Protein AF-A0A1Y1V7I9-F1 (afdb_monomer)

Radius of gyration: 18.06 Å; Cα contacts (8 Å, |Δi|>4): 243; chains: 1; bounding box: 43×42×54 Å

Sequence (242 aa):
MKFLYFGLLFLAAKNVFAQDDLSSVMNGLSGYSEECTKELEGYEGCLDLENLSIVENLDKPESIKKFCSEFESDKCSKYVKDITKTDSVCLKKDNENFMDMMAGLINYSLKVTYLAYCAKGSDGKLCPYSQYITDNIKTIDSNKSDTTEMTEEEKKILNETCKNTKCIENLESINNIVKALNEMSNANDNVNTSIDTNKFNLYSDFKCENVNSSDNSSSATTLLKFTFSCVALMIASAFMLL

Organism: NCBI:txid1754191

Secondary structure (DSSP, 8-state):
-THHHHHHHHHHHHHHHTT--HHHHHHT-TTS-HHHHHHHHTTTTTS-HHHHHHHTTTTSHHHHHHHHHHHTSGGGHHHHHHTT----SSS-TT---HHHHHHHHHHHHHHHHHHHHT-B-TTSSBPHHHHHHHHHTTTS-GGGGG--SPPHHHHHHHHHHHTSHHHHHHHHHHHHHHHHHHHHHHH-TT------GGGTGGGTT--GGGTT-TT-HHHHHHHHHHHHHHHHHHHHHHTT--

Solvent-accessible surface area (backbone atoms only — not comparable to full-atom values): 13542 Å² total; per-residue (Å²): 123,74,70,64,58,54,57,55,53,56,57,51,52,53,72,70,57,78,79,66,53,71,69,53,59,56,69,56,47,82,60,50,50,75,64,27,48,56,56,48,62,64,29,48,67,52,71,40,66,73,55,58,58,36,61,78,41,55,70,34,55,69,33,44,53,51,49,39,54,57,50,69,32,81,59,9,47,60,42,61,73,48,44,66,60,74,77,48,79,23,50,46,80,84,55,84,45,64,50,20,39,51,52,28,52,53,52,52,48,49,30,42,47,42,44,48,58,51,30,45,25,87,85,73,42,66,18,47,53,12,46,50,48,47,76,35,43,78,71,64,48,85,82,62,67,82,61,58,66,54,51,73,65,58,42,49,33,49,56,55,21,55,73,32,70,47,30,38,51,38,54,50,29,41,31,49,41,42,50,49,54,47,58,40,60,73,62,41,88,82,57,89,67,85,70,66,54,76,65,46,64,39,41,77,71,67,48,71,85,42,66,83,43,91,88,45,36,55,36,60,43,35,48,65,56,38,60,57,49,50,54,53,45,51,56,57,49,61,60,72,80,106

Foldseek 3Di:
DVVVVVVVLVVVVCVVPVDDAVVRVVVVVPQDDPQLNVVVVLQVLLPGVVLVVLLVVLLALVSLVVNLVSCVDPSNPSVVVCLLPQDHPLPDLPPPRPVSNLSLLLSLLSSLLCLQQNFAFPVRHDQLRNVVCSVCSNVLDLVVVPDLADDPVLLVSLLSLLVGPSSVSSLVSSLSNLVSVLVSVVSCPPPPPPPVNVLSVLSNDDDSVCSPPPPRSRNSVSSSSVNVVSSVVSVVSVSVVD

Structure (mmCIF, N/CA/C/O backbone):
data_AF-A0A1Y1V7I9-F1
#
_entry.id   AF-A0A1Y1V7I9-F1
#
loop_
_atom_site.group_PDB
_atom_site.id
_atom_site.type_symbol
_atom_site.label_atom_id
_atom_site.label_alt_id
_atom_site.label_comp_id
_atom_site.label_asym_id
_atom_site.label_entity_id
_atom_site.label_seq_id
_atom_site.pdbx_PDB_ins_code
_atom_site.Cartn_x
_atom_site.Cartn_y
_atom_site.Cartn_z
_atom_site.occupancy
_atom_site.B_iso_or_equiv
_atom_site.auth_seq_id
_atom_site.auth_comp_id
_atom_site.auth_asym_id
_atom_site.auth_atom_id
_atom_site.pdbx_PDB_model_num
ATOM 1 N N . MET A 1 1 ? 10.594 28.042 5.957 1.00 29.30 1 MET A N 1
ATOM 2 C CA . MET A 1 1 ? 11.150 28.562 4.682 1.00 29.30 1 MET A CA 1
ATOM 3 C C . MET A 1 1 ? 11.506 27.492 3.642 1.00 29.30 1 MET A C 1
ATOM 5 O O . MET A 1 1 ? 11.551 27.847 2.477 1.00 29.30 1 MET A O 1
ATOM 9 N N . LYS A 1 2 ? 11.693 26.204 3.988 1.00 25.69 2 LYS A N 1
ATOM 10 C CA . LYS A 1 2 ? 11.990 25.144 2.996 1.00 25.69 2 LYS A CA 1
ATOM 11 C C . LYS A 1 2 ? 10.790 24.705 2.128 1.00 25.69 2 LYS A C 1
ATOM 13 O O . LYS A 1 2 ? 10.996 24.291 1.000 1.00 25.69 2 LYS A O 1
ATOM 18 N N . PHE A 1 3 ? 9.550 24.891 2.589 1.00 26.08 3 PHE A N 1
ATOM 19 C CA . PHE A 1 3 ? 8.335 24.517 1.839 1.00 26.08 3 PHE A CA 1
ATOM 20 C C . PHE A 1 3 ? 7.997 25.423 0.635 1.00 26.08 3 PHE A C 1
ATOM 22 O O . PHE A 1 3 ? 7.276 24.999 -0.259 1.00 26.08 3 PHE A O 1
ATOM 29 N N . LEU A 1 4 ? 8.544 26.645 0.565 1.00 24.05 4 LEU A N 1
ATOM 30 C CA . LEU A 1 4 ? 8.296 27.573 -0.554 1.00 24.05 4 LEU A CA 1
ATOM 31 C C . LEU A 1 4 ? 9.103 27.232 -1.817 1.00 24.05 4 LEU A C 1
ATOM 33 O O . LEU A 1 4 ? 8.682 27.577 -2.915 1.00 24.05 4 LEU A O 1
ATOM 37 N N . TYR A 1 5 ? 10.231 26.529 -1.672 1.00 27.81 5 TYR A N 1
ATOM 38 C CA . TYR A 1 5 ? 11.056 26.096 -2.805 1.00 27.81 5 TYR A CA 1
ATOM 39 C C . TYR A 1 5 ? 10.456 24.885 -3.525 1.00 27.81 5 TYR A C 1
ATOM 41 O O . TYR A 1 5 ? 10.479 24.825 -4.751 1.00 27.81 5 TYR A O 1
ATOM 49 N N . PHE A 1 6 ? 9.840 23.972 -2.768 1.00 29.59 6 PHE A N 1
ATOM 50 C CA . PHE A 1 6 ? 9.115 22.841 -3.338 1.00 29.59 6 PHE A CA 1
ATOM 51 C C . PHE A 1 6 ? 7.940 23.329 -4.195 1.00 29.59 6 PHE A C 1
ATOM 53 O O . PHE A 1 6 ? 7.827 22.914 -5.342 1.00 29.59 6 PHE A O 1
ATOM 60 N N . GLY A 1 7 ? 7.144 24.297 -3.712 1.00 29.66 7 GLY A N 1
ATOM 61 C CA . GLY A 1 7 ? 5.998 24.877 -4.440 1.00 29.66 7 GLY A CA 1
ATOM 62 C C . GLY A 1 7 ? 6.306 25.463 -5.830 1.00 29.66 7 GLY A C 1
ATOM 63 O O . GLY A 1 7 ? 5.450 25.429 -6.710 1.00 29.66 7 GLY A O 1
ATOM 64 N N . LEU A 1 8 ? 7.521 25.978 -6.049 1.00 28.55 8 LEU A N 1
ATOM 65 C CA . LEU A 1 8 ? 7.959 26.522 -7.344 1.00 28.55 8 LEU A CA 1
ATOM 66 C C . LEU A 1 8 ? 8.418 25.430 -8.323 1.00 28.55 8 LEU A C 1
ATOM 68 O O . LEU A 1 8 ? 8.178 25.558 -9.521 1.00 28.55 8 LEU A O 1
ATOM 72 N N . LEU A 1 9 ? 8.993 24.335 -7.817 1.00 30.67 9 LEU A N 1
ATOM 73 C CA . LEU A 1 9 ? 9.285 23.127 -8.601 1.00 30.67 9 LEU A CA 1
ATOM 74 C C . LEU A 1 9 ? 7.990 22.410 -9.032 1.00 30.67 9 LEU A C 1
ATOM 76 O O . LEU A 1 9 ? 7.867 22.024 -10.193 1.00 30.67 9 LEU A O 1
ATOM 80 N N . PHE A 1 10 ? 6.977 22.366 -8.155 1.00 37.94 10 PHE A N 1
ATOM 81 C CA . PHE A 1 10 ? 5.621 21.876 -8.465 1.00 37.94 10 PHE A CA 1
ATOM 82 C C . PHE A 1 10 ? 4.957 22.626 -9.640 1.00 37.94 10 PHE A C 1
ATOM 84 O O . PHE A 1 10 ? 4.256 22.020 -10.451 1.00 37.94 10 PHE A O 1
ATOM 91 N N . LEU A 1 11 ? 5.165 23.945 -9.751 1.00 34.34 11 LEU A N 1
ATOM 92 C CA . LEU A 1 11 ? 4.616 24.769 -10.839 1.00 34.34 11 LEU A CA 1
ATOM 93 C C . LEU A 1 11 ? 5.393 24.623 -12.156 1.00 34.34 11 LEU A C 1
ATOM 95 O O . LEU A 1 11 ? 4.817 24.824 -13.224 1.00 34.34 11 LEU A O 1
ATOM 99 N N . ALA A 1 12 ? 6.677 24.263 -12.098 1.00 32.44 12 ALA A N 1
ATOM 100 C CA . ALA A 1 12 ? 7.489 24.018 -13.286 1.00 32.44 12 ALA A CA 1
ATOM 101 C C . ALA A 1 12 ? 7.175 22.649 -13.915 1.00 32.44 12 ALA A C 1
ATOM 103 O O . ALA A 1 12 ? 6.924 22.591 -15.116 1.00 32.44 12 ALA A O 1
ATOM 104 N N . ALA A 1 13 ? 7.069 21.581 -13.114 1.00 38.41 13 ALA A N 1
ATOM 105 C CA . ALA A 1 13 ? 6.734 20.239 -13.605 1.00 38.41 13 ALA A CA 1
ATOM 106 C C . ALA A 1 13 ? 5.315 20.170 -14.203 1.00 38.41 13 ALA A C 1
ATOM 108 O O . ALA A 1 13 ? 5.123 19.635 -15.293 1.00 38.41 13 ALA A O 1
ATOM 109 N N . LYS A 1 14 ? 4.319 20.815 -13.576 1.00 38.94 14 LYS A N 1
ATOM 110 C CA . LYS A 1 14 ? 2.958 20.890 -14.145 1.00 38.94 14 LYS A CA 1
ATOM 111 C C . LYS A 1 14 ? 2.896 21.552 -15.524 1.00 38.94 14 LYS A C 1
ATOM 113 O O . LYS A 1 14 ? 2.056 21.166 -16.325 1.00 38.94 14 LYS A O 1
ATOM 118 N N . ASN A 1 15 ? 3.765 22.523 -15.812 1.00 39.91 15 ASN A N 1
ATOM 119 C CA . ASN A 1 15 ? 3.798 23.186 -17.120 1.00 39.91 15 ASN A CA 1
ATOM 120 C C . ASN A 1 15 ? 4.572 22.393 -18.186 1.00 39.91 15 ASN A C 1
ATOM 122 O O . ASN A 1 15 ? 4.380 22.655 -19.369 1.00 39.91 15 ASN A O 1
ATOM 126 N N . VAL A 1 16 ? 5.420 21.438 -17.787 1.00 41.09 16 VAL A N 1
ATOM 127 C CA . VAL A 1 16 ? 6.161 20.558 -18.708 1.00 41.09 16 VAL A CA 1
ATOM 128 C C . VAL A 1 16 ? 5.338 19.321 -19.090 1.00 41.09 16 VAL A C 1
ATOM 130 O O . VAL A 1 16 ? 5.425 18.881 -20.228 1.00 41.09 16 VAL A O 1
ATOM 133 N N . PHE A 1 17 ? 4.485 18.806 -18.194 1.00 44.38 17 PHE A N 1
ATOM 134 C CA . PHE A 1 17 ? 3.770 17.531 -18.393 1.00 44.38 17 PHE A CA 1
ATOM 135 C C . PHE A 1 17 ? 2.260 17.644 -18.660 1.00 44.38 17 PHE A C 1
ATOM 137 O O . PHE A 1 17 ? 1.592 16.630 -18.825 1.00 44.38 17 PHE A O 1
ATOM 144 N N . ALA A 1 18 ? 1.687 18.848 -18.754 1.00 46.91 18 ALA A N 1
ATOM 145 C CA . ALA A 1 18 ? 0.257 19.022 -19.050 1.00 46.91 18 ALA A CA 1
ATOM 146 C C . ALA A 1 18 ? -0.146 18.709 -20.511 1.00 46.91 18 ALA A C 1
ATOM 148 O O . ALA A 1 18 ? -1.272 19.022 -20.901 1.00 46.91 18 ALA A O 1
ATOM 149 N N . GLN A 1 19 ? 0.740 18.133 -21.334 1.00 43.84 19 GLN A N 1
ATOM 150 C CA . GLN A 1 19 ? 0.484 17.956 -22.767 1.00 43.84 19 GLN A CA 1
ATOM 151 C C . GLN A 1 19 ? 0.870 16.604 -23.378 1.00 43.84 19 GLN A C 1
ATOM 153 O O . GLN A 1 19 ? 0.518 16.388 -24.536 1.00 43.84 19 GLN A O 1
ATOM 158 N N . ASP A 1 20 ? 1.502 15.691 -22.635 1.00 44.25 20 ASP A N 1
ATOM 159 C CA . ASP A 1 20 ? 1.938 14.404 -23.184 1.00 44.25 20 ASP A CA 1
ATOM 160 C C . ASP A 1 20 ? 1.145 13.227 -22.596 1.00 44.25 20 ASP A C 1
ATOM 162 O O . ASP A 1 20 ? 1.030 13.054 -21.385 1.00 44.25 20 ASP A O 1
ATOM 166 N N . ASP A 1 21 ? 0.577 12.437 -23.504 1.00 49.84 21 ASP A N 1
ATOM 167 C CA . ASP A 1 21 ? -0.200 11.218 -23.269 1.00 49.84 21 ASP A CA 1
ATOM 168 C C . ASP A 1 21 ? 0.653 10.161 -22.526 1.00 49.84 21 ASP A C 1
ATOM 170 O O . ASP A 1 21 ? 1.866 10.098 -22.742 1.00 49.84 21 ASP A O 1
ATOM 174 N N . LEU A 1 22 ? 0.075 9.288 -21.684 1.00 45.66 22 LEU A N 1
ATOM 175 C CA . LEU A 1 22 ? 0.838 8.214 -21.004 1.00 45.66 22 LEU A CA 1
ATOM 176 C C . LEU A 1 22 ? 1.566 7.326 -22.028 1.00 45.66 22 LEU A C 1
ATOM 178 O O . LEU A 1 22 ? 2.656 6.835 -21.759 1.00 45.66 22 LEU A O 1
ATOM 182 N N . SER A 1 23 ? 1.015 7.199 -23.238 1.00 44.97 23 SER A N 1
ATOM 183 C CA . SER A 1 23 ? 1.660 6.551 -24.383 1.00 44.97 23 SER A CA 1
ATOM 184 C C . SER A 1 23 ? 2.973 7.230 -24.809 1.00 44.97 23 SER A C 1
ATOM 186 O O . SER A 1 23 ? 3.888 6.553 -25.258 1.00 44.97 23 SER A O 1
ATOM 188 N N . SER A 1 24 ? 3.121 8.546 -24.631 1.00 46.75 24 SER A N 1
ATOM 189 C CA . SER A 1 24 ? 4.353 9.318 -24.865 1.00 46.75 24 SER A CA 1
ATOM 190 C C . SER A 1 24 ? 5.386 9.090 -23.754 1.00 46.75 24 SER A C 1
ATOM 192 O O . SER A 1 24 ? 6.560 8.866 -24.042 1.00 46.75 24 SER A O 1
ATOM 194 N N . VAL A 1 25 ? 4.943 9.021 -22.492 1.00 47.00 25 VAL A N 1
ATOM 195 C CA . VAL A 1 25 ? 5.793 8.635 -21.345 1.00 47.00 25 VAL A CA 1
ATOM 196 C C . VAL A 1 25 ? 6.243 7.174 -21.465 1.00 47.00 25 VAL A C 1
ATOM 198 O O . VAL A 1 25 ? 7.407 6.861 -21.220 1.00 47.00 25 VAL A O 1
ATOM 201 N N . MET A 1 26 ? 5.353 6.296 -21.934 1.00 47.81 26 MET A N 1
ATOM 202 C CA . MET A 1 26 ? 5.647 4.902 -22.264 1.00 47.81 26 MET A CA 1
ATOM 203 C C . MET A 1 26 ? 6.557 4.799 -23.513 1.00 47.81 26 MET A C 1
ATOM 205 O O . MET A 1 26 ? 7.464 3.984 -23.585 1.00 47.81 26 MET A O 1
ATOM 209 N N . ASN A 1 27 ? 6.437 5.680 -24.504 1.00 45.31 27 ASN A N 1
ATOM 210 C CA . ASN A 1 27 ? 7.410 5.744 -25.606 1.00 45.31 27 ASN A CA 1
ATOM 211 C C . ASN A 1 27 ? 8.764 6.343 -25.164 1.00 45.31 27 ASN A C 1
ATOM 213 O O . ASN A 1 27 ? 9.784 6.115 -25.814 1.00 45.31 27 ASN A O 1
ATOM 217 N N . GLY A 1 28 ? 8.787 7.037 -24.021 1.00 47.41 28 GLY A N 1
ATOM 218 C CA . GLY A 1 28 ? 9.973 7.406 -23.249 1.00 47.41 28 GLY A CA 1
ATOM 219 C C . GLY A 1 28 ? 10.546 6.278 -22.377 1.00 47.41 28 GLY A C 1
ATOM 220 O O . GLY A 1 28 ? 11.542 6.517 -21.696 1.00 47.41 28 GLY A O 1
ATOM 221 N N . LEU A 1 29 ? 10.007 5.042 -22.428 1.00 50.62 29 LEU A N 1
ATOM 222 C CA . LEU A 1 29 ? 10.554 3.835 -21.765 1.00 50.62 29 LEU A CA 1
ATOM 223 C C . LEU A 1 29 ? 11.947 3.427 -22.296 1.00 50.62 29 LEU A C 1
ATOM 225 O O . LEU A 1 29 ? 12.387 2.304 -22.044 1.00 50.62 29 LEU A O 1
ATOM 229 N N . SER A 1 30 ? 12.668 4.293 -23.018 1.00 59.53 30 SER A N 1
ATOM 230 C CA . SER A 1 30 ? 14.085 4.103 -23.329 1.00 59.53 30 SER A CA 1
ATOM 231 C C . SER A 1 30 ? 14.885 4.139 -22.027 1.00 59.53 30 SER A C 1
ATOM 233 O O . SER A 1 30 ? 15.432 5.165 -21.632 1.00 59.53 30 SER A O 1
ATOM 235 N N . GLY A 1 31 ? 14.876 3.031 -21.301 1.00 77.38 31 GLY A N 1
ATOM 236 C CA . GLY A 1 31 ? 15.399 2.986 -19.953 1.00 77.38 31 GLY A CA 1
ATOM 237 C C . GLY A 1 31 ? 14.965 1.761 -19.176 1.00 77.38 31 GLY A C 1
ATOM 238 O O . GLY A 1 31 ? 15.765 1.314 -18.378 1.00 77.38 31 GLY A O 1
ATOM 239 N N . TYR A 1 32 ? 13.785 1.181 -19.413 1.00 87.38 32 TYR A N 1
ATOM 240 C CA . TYR A 1 32 ? 13.356 -0.020 -18.681 1.00 87.38 32 TYR A CA 1
ATOM 241 C C . TYR A 1 32 ? 13.842 -1.308 -19.353 1.00 87.38 32 TYR A C 1
ATOM 243 O O . TYR A 1 32 ? 14.022 -1.355 -20.572 1.00 87.38 32 TYR A O 1
ATOM 251 N N . SER A 1 33 ? 14.057 -2.362 -18.566 1.00 91.69 33 SER A N 1
ATOM 252 C CA . SER A 1 33 ? 14.236 -3.711 -19.108 1.00 91.69 33 SER A CA 1
ATOM 253 C C . SER A 1 33 ? 12.936 -4.223 -19.726 1.00 91.69 33 SER A C 1
ATOM 255 O O . SER A 1 33 ? 11.836 -3.870 -19.295 1.00 91.69 33 SER A O 1
ATOM 257 N N . GLU A 1 34 ? 13.058 -5.109 -20.716 1.00 92.12 34 GLU A N 1
ATOM 258 C CA . GLU A 1 34 ? 11.907 -5.739 -21.371 1.00 92.12 34 GLU A CA 1
ATOM 259 C C . GLU A 1 34 ? 11.026 -6.485 -20.355 1.00 92.12 34 GLU A C 1
ATOM 261 O O . GLU A 1 34 ? 9.798 -6.487 -20.455 1.00 92.12 34 GLU A O 1
ATOM 266 N N . GLU A 1 35 ? 11.638 -7.105 -19.347 1.00 93.44 35 GLU A N 1
ATOM 267 C CA . GLU A 1 35 ? 10.930 -7.778 -18.268 1.00 93.44 35 GLU A CA 1
ATOM 268 C C . GLU A 1 35 ? 10.136 -6.794 -17.407 1.00 93.44 35 GLU A C 1
ATOM 270 O O . GLU A 1 35 ? 8.967 -7.063 -17.119 1.00 93.44 35 GLU A O 1
ATOM 275 N N . CYS A 1 36 ? 10.736 -5.664 -17.013 1.00 91.81 36 CYS A N 1
ATOM 276 C CA . CYS A 1 36 ? 10.036 -4.657 -16.219 1.00 91.81 36 CYS A CA 1
ATOM 277 C C . CYS A 1 36 ? 8.876 -4.038 -17.004 1.00 91.81 36 CYS A C 1
ATOM 279 O O . CYS A 1 36 ? 7.762 -3.962 -16.484 1.00 91.81 36 CYS A O 1
ATOM 281 N N . THR A 1 37 ? 9.084 -3.708 -18.282 1.00 91.12 37 THR A N 1
ATOM 282 C CA . THR A 1 37 ? 8.012 -3.235 -19.168 1.00 91.12 37 THR A CA 1
ATOM 283 C C . THR A 1 37 ? 6.850 -4.227 -19.221 1.00 91.12 37 THR A C 1
ATOM 285 O O . THR A 1 37 ? 5.713 -3.829 -18.987 1.00 91.12 37 THR A O 1
ATOM 288 N N . LYS A 1 38 ? 7.113 -5.528 -19.408 1.00 93.56 38 LYS A N 1
ATOM 289 C CA . LYS A 1 38 ? 6.057 -6.561 -19.425 1.00 93.56 38 LYS A CA 1
ATOM 290 C C . LYS A 1 38 ? 5.284 -6.664 -18.110 1.00 93.56 38 LYS A C 1
ATOM 292 O O . LYS A 1 38 ? 4.085 -6.956 -18.122 1.00 93.56 38 LYS A O 1
ATOM 297 N N . GLU A 1 39 ? 5.951 -6.479 -16.969 1.00 92.81 39 GLU A N 1
ATOM 298 C CA . GLU A 1 39 ? 5.262 -6.425 -15.676 1.00 92.81 39 GLU A CA 1
ATOM 299 C C . GLU A 1 39 ? 4.337 -5.201 -15.603 1.00 92.81 39 GLU A C 1
ATOM 301 O O . GLU A 1 39 ? 3.157 -5.361 -15.280 1.00 92.81 39 GLU A O 1
ATOM 306 N N . LEU A 1 40 ? 4.840 -4.013 -15.956 1.00 90.12 40 LEU A N 1
ATOM 307 C CA . LEU A 1 40 ? 4.099 -2.747 -15.896 1.00 90.12 40 LEU A CA 1
ATOM 308 C C . LEU A 1 40 ? 2.937 -2.677 -16.894 1.00 90.12 40 LEU A C 1
ATOM 310 O O . LEU A 1 40 ? 1.858 -2.223 -16.523 1.00 90.12 40 LEU A O 1
ATOM 314 N N . GLU A 1 41 ? 3.104 -3.184 -18.116 1.00 90.12 41 GLU A N 1
ATOM 315 C CA . GLU A 1 41 ? 2.021 -3.348 -19.102 1.00 90.12 41 GLU A CA 1
ATOM 316 C C . GLU A 1 41 ? 0.892 -4.216 -18.535 1.00 90.12 41 GLU A C 1
ATOM 318 O O . GLU A 1 41 ? -0.296 -3.974 -18.748 1.00 90.12 41 GLU A O 1
ATOM 323 N N . GLY A 1 42 ? 1.249 -5.205 -17.710 1.00 90.50 42 GLY A N 1
ATOM 324 C CA . GLY A 1 42 ? 0.289 -6.004 -16.963 1.00 90.50 42 GLY A CA 1
ATOM 325 C C . GLY A 1 42 ? -0.591 -5.202 -16.000 1.00 90.50 42 GLY A C 1
ATOM 326 O O . GLY A 1 42 ? -1.613 -5.731 -15.556 1.00 90.50 42 GLY A O 1
ATOM 327 N N . TYR A 1 43 ? -0.203 -3.969 -15.687 1.00 91.19 43 TYR A N 1
ATOM 328 C CA . TYR A 1 43 ? -0.841 -3.055 -14.749 1.00 91.19 43 TYR A CA 1
ATOM 329 C C . TYR A 1 43 ? -1.247 -1.720 -15.392 1.00 91.19 43 TYR A C 1
ATOM 331 O O . TYR A 1 43 ? -1.707 -0.833 -14.675 1.00 91.19 43 TYR A O 1
ATOM 339 N N . GLU A 1 44 ? -1.115 -1.568 -16.714 1.00 84.50 44 GLU A N 1
ATOM 340 C CA . GLU A 1 44 ? -1.317 -0.304 -17.441 1.00 84.50 44 GLU A CA 1
ATOM 341 C C . GLU A 1 44 ? -2.683 0.331 -17.146 1.00 84.50 44 GLU A C 1
ATOM 343 O O . GLU A 1 44 ? -2.779 1.525 -16.886 1.00 84.50 44 GLU A O 1
ATOM 348 N N . GLY A 1 45 ? -3.737 -0.487 -17.054 1.00 81.25 45 GLY A N 1
ATOM 349 C CA . GLY A 1 45 ? -5.083 -0.019 -16.712 1.00 81.25 45 GLY A CA 1
ATOM 350 C C . GLY A 1 45 ? -5.230 0.572 -15.303 1.00 81.25 45 GLY A C 1
ATOM 351 O O . GLY A 1 45 ? -6.272 1.151 -15.007 1.00 81.25 45 GLY A O 1
ATOM 352 N N . CYS A 1 46 ? -4.220 0.413 -14.443 1.00 84.88 46 CYS A N 1
ATOM 353 C CA . CYS A 1 46 ? -4.207 0.892 -13.066 1.00 84.88 46 CYS A CA 1
ATOM 354 C C . CYS A 1 46 ? -3.150 1.965 -12.785 1.00 84.88 46 CYS A C 1
ATOM 356 O O . CYS A 1 46 ? -3.362 2.817 -11.925 1.00 84.88 46 CYS A O 1
ATOM 358 N N . LEU A 1 47 ? -2.030 1.949 -13.509 1.00 81.81 47 LEU A N 1
ATOM 359 C CA . LEU A 1 47 ? -0.895 2.853 -13.295 1.00 81.81 47 LEU A CA 1
ATOM 360 C C . LEU A 1 47 ? -0.959 4.142 -14.134 1.00 81.81 47 LEU A C 1
ATOM 362 O O . LEU A 1 47 ? 0.068 4.779 -14.355 1.00 81.81 47 LEU A O 1
ATOM 366 N N . ASP A 1 48 ? -2.146 4.537 -14.594 1.00 77.62 48 ASP A N 1
ATOM 367 C CA . ASP A 1 48 ? -2.327 5.771 -15.361 1.00 77.62 48 ASP A CA 1
ATOM 368 C C . ASP A 1 48 ? -1.955 7.025 -14.535 1.00 77.62 48 ASP A C 1
ATOM 370 O O . ASP A 1 48 ? -2.148 7.074 -13.314 1.00 77.62 48 ASP A O 1
ATOM 374 N N . LEU A 1 49 ? -1.436 8.062 -15.198 1.00 62.22 49 LEU A N 1
ATOM 375 C CA . LEU A 1 49 ? -1.030 9.339 -14.597 1.00 62.22 49 LEU A CA 1
ATOM 376 C C . LEU A 1 49 ? -2.181 10.007 -13.840 1.00 62.22 49 LEU A C 1
ATOM 378 O O . LEU A 1 49 ? -1.959 10.644 -12.805 1.00 62.22 49 LEU A O 1
ATOM 382 N N . GLU A 1 50 ? -3.418 9.826 -14.309 1.00 69.38 50 GLU A N 1
ATOM 383 C CA . GLU A 1 50 ? -4.595 10.303 -13.585 1.00 69.38 50 GLU A CA 1
ATOM 384 C C . GLU A 1 50 ? -4.688 9.674 -12.189 1.00 69.38 50 GLU A C 1
ATOM 386 O O . GLU A 1 50 ? -4.943 10.394 -11.221 1.00 69.38 50 GLU A O 1
ATOM 391 N N . ASN A 1 51 ? -4.383 8.381 -12.042 1.00 66.50 51 ASN A N 1
ATOM 392 C CA . ASN A 1 51 ? -4.384 7.698 -10.746 1.00 66.50 51 ASN A CA 1
ATOM 393 C C . ASN A 1 51 ? -3.229 8.161 -9.854 1.00 66.50 51 ASN A C 1
ATOM 395 O O . ASN A 1 51 ? -3.417 8.338 -8.648 1.00 66.50 51 ASN A O 1
ATOM 399 N N . LEU A 1 52 ? -2.061 8.436 -10.440 1.00 68.56 52 LEU A N 1
ATOM 400 C CA . LEU A 1 52 ? -0.916 8.993 -9.715 1.00 68.56 52 LEU A CA 1
ATOM 401 C C . LEU A 1 52 ? -1.208 10.402 -9.178 1.00 68.56 52 LEU A C 1
ATOM 403 O O . LEU A 1 52 ? -0.832 10.719 -8.052 1.00 68.56 52 LEU A O 1
ATOM 407 N N . SER A 1 53 ? -1.964 11.222 -9.913 1.00 69.94 53 SER A N 1
ATOM 408 C CA . SER A 1 53 ? -2.369 12.557 -9.442 1.00 69.94 53 SER A CA 1
ATOM 409 C C . SER A 1 53 ? -3.295 12.513 -8.215 1.00 69.94 53 SER A C 1
ATOM 411 O O . SER A 1 53 ? -3.314 13.441 -7.401 1.00 69.94 53 SER A O 1
ATOM 413 N N . ILE A 1 54 ? -4.046 11.417 -8.033 1.00 70.12 54 ILE A N 1
ATOM 414 C CA . ILE A 1 54 ? -4.893 11.216 -6.847 1.00 70.12 54 ILE A CA 1
ATOM 415 C C . ILE A 1 54 ? -4.019 10.999 -5.603 1.00 70.12 54 ILE A C 1
ATOM 417 O O . ILE A 1 54 ? -4.385 11.460 -4.518 1.00 70.12 54 ILE A O 1
ATOM 421 N N . VAL A 1 55 ? -2.840 10.381 -5.767 1.00 69.19 55 VAL A N 1
ATOM 422 C CA . VAL A 1 55 ? -1.876 10.136 -4.680 1.00 69.19 55 VAL A CA 1
ATOM 423 C C . VAL A 1 55 ? -1.424 11.449 -4.026 1.00 69.19 55 VAL A C 1
ATOM 425 O O . VAL A 1 55 ? -1.237 11.499 -2.812 1.00 69.19 55 VAL A O 1
ATOM 428 N N . GLU A 1 56 ? -1.348 12.545 -4.791 1.00 67.19 56 GLU A N 1
ATOM 429 C CA . GLU A 1 56 ? -0.940 13.870 -4.292 1.00 67.19 56 GLU A CA 1
ATOM 430 C C . GLU A 1 56 ? -1.879 14.448 -3.223 1.00 67.19 56 GLU A C 1
ATOM 432 O O . GLU A 1 56 ? -1.482 15.330 -2.465 1.00 67.19 56 GLU A O 1
ATOM 437 N N . ASN A 1 57 ? -3.130 13.984 -3.171 1.00 76.81 57 ASN A N 1
ATOM 438 C CA . ASN A 1 57 ? -4.163 14.531 -2.293 1.00 76.81 57 ASN A CA 1
ATOM 439 C C . ASN A 1 57 ? -4.697 13.498 -1.293 1.00 76.81 57 ASN A C 1
ATOM 441 O O . ASN A 1 57 ? -5.815 13.657 -0.794 1.00 76.81 57 ASN A O 1
ATOM 445 N N . LEU A 1 58 ? -3.934 12.438 -0.997 1.00 78.94 58 LEU A N 1
ATOM 446 C CA . LEU A 1 58 ? -4.325 11.407 -0.022 1.00 78.94 58 LEU A CA 1
ATOM 447 C C . LEU A 1 58 ? -4.407 11.918 1.425 1.00 78.94 58 LEU A C 1
ATOM 449 O O . LEU A 1 58 ? -4.779 11.161 2.311 1.00 78.94 58 LEU A O 1
ATOM 453 N N . ASP A 1 59 ? -4.137 13.200 1.672 1.00 80.56 59 ASP A N 1
ATOM 454 C CA . ASP A 1 59 ? -4.422 13.900 2.929 1.00 80.56 59 ASP A CA 1
ATOM 455 C C . ASP A 1 59 ? -5.924 14.211 3.125 1.00 80.56 59 ASP A C 1
ATOM 457 O O . ASP A 1 59 ? -6.342 14.681 4.188 1.00 80.56 59 ASP A O 1
ATOM 461 N N . LYS A 1 60 ? -6.759 13.947 2.109 1.00 85.00 60 LYS A N 1
ATOM 462 C CA . LYS A 1 60 ? -8.208 14.189 2.129 1.00 85.00 60 LYS A CA 1
ATOM 463 C C . LYS A 1 60 ? -8.992 12.876 2.000 1.00 85.00 60 LYS A C 1
ATOM 465 O O . LYS A 1 60 ? -8.758 12.128 1.047 1.00 85.00 60 LYS A O 1
ATOM 470 N N . PRO A 1 61 ? -9.996 12.626 2.866 1.00 87.44 61 PRO A N 1
ATOM 471 C CA . PRO A 1 61 ? -10.843 11.434 2.780 1.00 87.44 61 PRO A CA 1
ATOM 472 C C . PRO A 1 61 ? -11.513 11.244 1.413 1.00 87.44 61 PRO A C 1
ATOM 474 O O . PRO A 1 61 ? -11.684 10.119 0.952 1.00 87.44 61 PRO A O 1
ATOM 477 N N . GLU A 1 62 ? -11.898 12.333 0.744 1.00 89.94 62 GLU A N 1
ATOM 478 C CA . GLU A 1 62 ? -12.527 12.289 -0.578 1.00 89.94 62 GLU A CA 1
ATOM 479 C C . GLU A 1 62 ? -11.567 11.764 -1.654 1.00 89.94 62 GLU A C 1
ATOM 481 O O . GLU A 1 62 ? -11.974 10.970 -2.503 1.00 89.94 62 GLU A O 1
ATOM 486 N N . SER A 1 63 ? -10.290 12.151 -1.592 1.00 88.19 63 SER A N 1
ATOM 487 C CA . SER A 1 63 ? -9.261 11.658 -2.512 1.00 88.19 63 SER A CA 1
ATOM 488 C C . SER A 1 63 ? -8.956 10.188 -2.269 1.00 88.19 63 SER A C 1
ATOM 490 O O . SER A 1 63 ? -8.818 9.442 -3.229 1.00 88.19 63 SER A O 1
ATOM 492 N N . ILE A 1 64 ? -8.909 9.755 -1.003 1.00 89.19 64 ILE A N 1
ATOM 493 C CA . ILE A 1 64 ? -8.726 8.340 -0.652 1.00 89.19 64 ILE A CA 1
ATOM 494 C C . ILE A 1 64 ? -9.882 7.505 -1.211 1.00 89.19 64 ILE A C 1
ATOM 496 O O . ILE A 1 64 ? -9.656 6.476 -1.840 1.00 89.19 64 ILE A O 1
ATOM 500 N N . LYS A 1 65 ? -11.129 7.967 -1.053 1.00 91.94 65 LYS A N 1
ATOM 501 C CA . LYS A 1 65 ? -12.300 7.286 -1.627 1.00 91.94 65 LYS A CA 1
ATOM 502 C C . LYS A 1 65 ? -12.211 7.187 -3.145 1.00 91.94 65 LYS A C 1
ATOM 504 O O . LYS A 1 65 ? -12.485 6.119 -3.688 1.00 91.94 65 LYS A O 1
ATOM 509 N N . LYS A 1 66 ? -1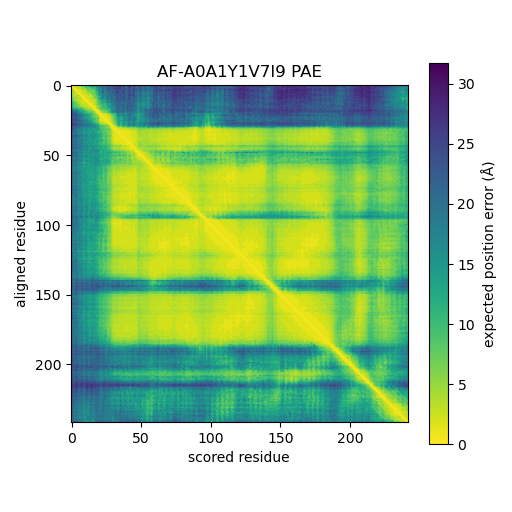1.808 8.273 -3.815 1.00 91.88 66 LYS A N 1
ATOM 510 C CA . LYS A 1 66 ? -11.591 8.271 -5.265 1.00 91.88 66 LYS A CA 1
ATOM 511 C C . LYS A 1 66 ? -10.506 7.260 -5.647 1.00 91.88 66 LYS A C 1
ATOM 513 O O . LYS A 1 66 ? -10.756 6.408 -6.491 1.00 91.88 66 LYS A O 1
ATOM 518 N N . PHE A 1 67 ? -9.360 7.296 -4.968 1.00 91.06 67 PHE A N 1
ATOM 519 C CA . PHE A 1 67 ? -8.257 6.354 -5.158 1.00 91.06 67 PHE A CA 1
ATOM 520 C C . PHE A 1 67 ? -8.737 4.903 -5.038 1.00 91.06 67 PHE A C 1
ATOM 522 O O . PHE A 1 67 ? -8.565 4.123 -5.968 1.00 91.06 67 PHE A O 1
ATOM 529 N N . CYS A 1 68 ? -9.434 4.550 -3.955 1.00 93.88 68 CYS A N 1
ATOM 530 C CA . CYS A 1 68 ? -9.951 3.194 -3.788 1.00 93.88 68 CYS A CA 1
ATOM 531 C C . CYS A 1 68 ? -10.944 2.804 -4.890 1.00 93.88 68 CYS A C 1
ATOM 533 O O . CYS A 1 68 ? -10.879 1.682 -5.386 1.00 93.88 68 CYS A O 1
ATOM 535 N N . SER A 1 69 ? -11.824 3.716 -5.322 1.00 93.50 69 SER A N 1
ATOM 536 C CA . SER A 1 69 ? -12.792 3.420 -6.385 1.00 93.50 69 SER A CA 1
ATOM 537 C C . SER A 1 69 ? -12.146 3.155 -7.749 1.00 93.50 69 SER A C 1
ATOM 539 O O . SER A 1 69 ? -12.616 2.277 -8.468 1.00 93.50 69 SER A O 1
ATOM 541 N N . GLU A 1 70 ? -11.049 3.843 -8.083 1.00 91.88 70 GLU A N 1
ATOM 542 C CA . GLU A 1 70 ? -10.313 3.590 -9.330 1.00 91.88 70 GLU A CA 1
ATOM 543 C C . GLU A 1 70 ? -9.654 2.207 -9.307 1.00 91.88 70 GLU A C 1
ATOM 545 O O . GLU A 1 70 ? -9.757 1.441 -10.268 1.00 91.88 70 GLU A O 1
ATOM 550 N N . PHE A 1 71 ? -9.055 1.831 -8.172 1.00 92.50 71 PHE A N 1
ATOM 551 C CA . PHE A 1 71 ? -8.439 0.513 -8.008 1.00 92.50 71 PHE A CA 1
ATOM 552 C C . PHE A 1 71 ? -9.461 -0.629 -7.970 1.00 92.50 71 PHE A C 1
ATOM 554 O O . PHE A 1 71 ? -9.133 -1.765 -8.300 1.00 92.50 71 PHE A O 1
ATOM 561 N N . GLU A 1 72 ? -10.709 -0.348 -7.607 1.00 93.06 72 GLU A N 1
ATOM 562 C CA . GLU A 1 72 ? -11.807 -1.315 -7.669 1.00 93.06 72 GLU A CA 1
ATOM 563 C C . GLU A 1 72 ? -12.378 -1.510 -9.081 1.00 93.06 72 GLU A C 1
ATOM 565 O O . GLU A 1 72 ? -13.220 -2.388 -9.280 1.00 93.06 72 GLU A O 1
ATOM 570 N N . SER A 1 73 ? -11.928 -0.732 -10.068 1.00 93.62 73 SER A N 1
ATOM 571 C CA . SER A 1 73 ? -12.361 -0.888 -11.454 1.00 93.62 73 SER A CA 1
ATOM 572 C C . SER A 1 73 ? -11.859 -2.196 -12.081 1.00 93.62 73 SER A C 1
ATOM 574 O O . SER A 1 73 ? -10.798 -2.727 -11.736 1.00 93.62 73 SER A O 1
ATOM 576 N N . ASP A 1 74 ? -12.581 -2.691 -13.093 1.00 94.75 74 ASP A N 1
ATOM 577 C CA . ASP A 1 74 ? -12.185 -3.894 -13.841 1.00 94.75 74 ASP A 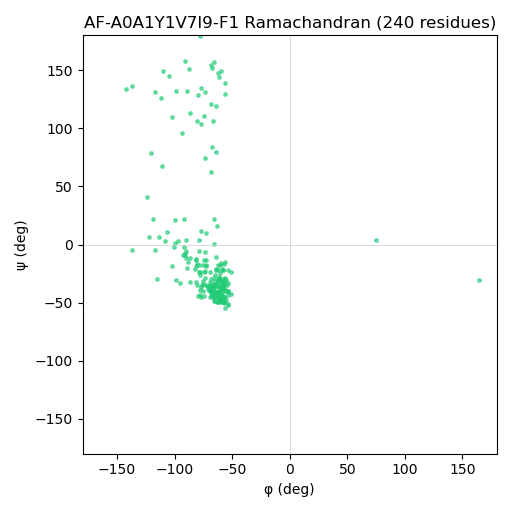CA 1
ATOM 578 C C . ASP A 1 74 ? -10.787 -3.763 -14.471 1.00 94.75 74 ASP A C 1
ATOM 580 O O . ASP A 1 74 ? -10.051 -4.753 -14.568 1.00 94.75 74 ASP A O 1
ATOM 584 N N . LYS A 1 75 ? -10.390 -2.533 -14.831 1.00 92.19 75 LYS A N 1
ATOM 585 C CA . LYS A 1 75 ? -9.068 -2.204 -15.386 1.00 92.19 75 LYS A CA 1
ATOM 586 C C . LYS A 1 75 ? -7.931 -2.495 -14.399 1.00 92.19 75 LYS A C 1
ATOM 588 O O . LYS A 1 75 ? -6.859 -2.926 -14.813 1.00 92.19 75 LYS A O 1
ATOM 593 N N . CYS A 1 76 ? -8.184 -2.332 -13.102 1.00 93.81 76 CYS A N 1
ATOM 594 C CA . CYS A 1 76 ? -7.231 -2.592 -12.023 1.00 93.81 76 CYS A CA 1
ATOM 595 C C . CYS A 1 76 ? -7.308 -4.020 -11.462 1.00 93.81 76 CYS A C 1
ATOM 597 O O . CYS A 1 76 ? -6.515 -4.383 -10.593 1.00 93.81 76 CYS A O 1
ATOM 599 N N . SER A 1 77 ? -8.220 -4.867 -11.951 1.00 93.25 77 SER A N 1
ATOM 600 C CA . SER A 1 77 ? -8.486 -6.182 -11.351 1.00 93.25 77 SER A CA 1
ATOM 601 C C . SER A 1 77 ? -7.257 -7.096 -11.277 1.00 93.25 77 SER A C 1
ATOM 603 O O . SER A 1 77 ? -7.106 -7.847 -10.311 1.00 93.25 77 SER A O 1
ATOM 605 N N . LYS A 1 78 ? -6.355 -7.036 -12.267 1.00 94.31 78 LYS A N 1
ATOM 606 C CA . LYS A 1 78 ? -5.080 -7.770 -12.235 1.00 94.31 78 LYS A CA 1
ATOM 607 C C . LYS A 1 78 ? -4.131 -7.193 -11.185 1.00 94.31 78 LYS A C 1
ATOM 609 O O . LYS A 1 78 ? -3.570 -7.959 -10.409 1.00 94.31 78 LYS A O 1
ATOM 614 N N . TYR A 1 79 ? -4.009 -5.869 -11.122 1.00 94.25 79 TYR A N 1
ATOM 615 C CA . TYR A 1 79 ? -3.172 -5.192 -10.133 1.00 94.25 79 TYR A CA 1
ATOM 616 C C . TYR A 1 79 ? -3.614 -5.511 -8.700 1.00 94.25 79 TYR A C 1
ATOM 618 O O . TYR A 1 79 ? -2.804 -5.932 -7.881 1.00 94.25 79 TYR A O 1
ATOM 626 N N . VAL A 1 80 ? -4.916 -5.412 -8.414 1.00 94.62 80 VAL A N 1
ATOM 627 C CA . VAL A 1 80 ? -5.481 -5.714 -7.088 1.00 94.62 80 VAL A CA 1
ATOM 628 C C . VAL A 1 80 ? -5.280 -7.178 -6.693 1.00 94.62 80 VAL A C 1
ATOM 630 O O . VAL A 1 80 ? -5.011 -7.464 -5.530 1.00 94.62 80 VAL A O 1
ATOM 633 N N . LYS A 1 81 ? -5.354 -8.122 -7.640 1.00 94.56 81 LYS A N 1
ATOM 634 C CA . LYS A 1 81 ? -5.030 -9.536 -7.365 1.00 94.56 81 LYS A CA 1
ATOM 635 C C . LYS A 1 81 ? -3.560 -9.740 -6.998 1.00 94.56 81 LYS A C 1
ATOM 637 O O . LYS A 1 81 ? -3.252 -10.624 -6.203 1.00 94.56 81 LYS A O 1
ATOM 642 N N . ASP A 1 82 ? -2.682 -8.918 -7.557 1.00 95.38 82 ASP A N 1
ATOM 643 C CA . ASP A 1 82 ? -1.232 -9.007 -7.394 1.00 95.38 82 ASP A CA 1
ATOM 644 C C . ASP A 1 82 ? -0.693 -8.065 -6.302 1.00 95.38 82 ASP A C 1
ATOM 646 O O . ASP A 1 82 ? 0.514 -8.027 -6.049 1.00 95.38 82 ASP A O 1
ATOM 650 N N . ILE A 1 83 ? -1.577 -7.342 -5.606 1.00 94.06 83 ILE A N 1
ATOM 651 C CA . ILE A 1 83 ? -1.217 -6.298 -4.641 1.00 94.06 83 ILE A CA 1
ATOM 652 C C . ILE A 1 83 ? -0.404 -6.827 -3.454 1.00 94.06 83 ILE A C 1
ATOM 654 O O . ILE A 1 83 ? 0.427 -6.116 -2.901 1.00 94.06 83 ILE A O 1
ATOM 658 N N . THR A 1 84 ? -0.614 -8.090 -3.078 1.00 94.06 84 THR A N 1
ATOM 659 C CA . THR A 1 84 ? 0.093 -8.746 -1.971 1.00 94.06 84 THR A CA 1
ATOM 660 C C . THR A 1 84 ? 1.381 -9.440 -2.413 1.00 94.06 84 THR A C 1
ATOM 662 O O . THR A 1 84 ? 2.103 -9.970 -1.572 1.00 94.06 84 THR A O 1
ATOM 665 N N . LYS A 1 85 ? 1.677 -9.492 -3.721 1.00 94.06 85 LYS A N 1
ATOM 666 C CA . LYS A 1 85 ? 2.905 -10.116 -4.227 1.00 94.06 85 LYS A CA 1
ATOM 667 C C . LYS A 1 85 ? 4.105 -9.222 -3.929 1.00 94.06 85 LYS A C 1
ATOM 669 O O . LYS A 1 85 ? 4.090 -8.035 -4.258 1.00 94.06 85 LYS A O 1
ATOM 674 N N . THR A 1 86 ? 5.147 -9.821 -3.371 1.00 89.62 86 THR A N 1
ATOM 675 C CA . THR A 1 86 ? 6.408 -9.167 -2.984 1.00 89.62 86 THR A CA 1
ATOM 676 C C . THR A 1 86 ? 7.532 -9.368 -3.985 1.00 89.62 86 THR A C 1
ATOM 678 O O . THR A 1 86 ? 8.642 -8.904 -3.742 1.00 89.62 86 THR A O 1
ATOM 681 N N . ASP A 1 87 ? 7.254 -10.064 -5.083 1.00 90.06 87 ASP A N 1
ATOM 682 C CA . ASP A 1 87 ? 8.194 -10.252 -6.176 1.00 90.06 87 ASP A CA 1
ATOM 683 C C . ASP A 1 87 ? 7.858 -9.245 -7.277 1.00 90.06 87 ASP A C 1
ATOM 685 O O . ASP A 1 87 ? 6.694 -9.105 -7.669 1.00 90.06 87 ASP A O 1
ATOM 689 N N . SER A 1 88 ? 8.877 -8.553 -7.776 1.00 90.94 88 SER A N 1
ATOM 690 C CA . SER A 1 88 ? 8.785 -7.687 -8.946 1.00 90.94 88 SER A CA 1
ATOM 691 C C . SER A 1 88 ? 10.063 -7.818 -9.749 1.00 90.94 88 SER A C 1
ATOM 693 O O . SER A 1 88 ? 11.167 -7.786 -9.205 1.00 90.94 88 SER A O 1
ATOM 695 N N . VAL A 1 89 ? 9.927 -7.969 -11.061 1.00 91.88 89 VAL A N 1
ATOM 696 C CA . VAL A 1 89 ? 11.084 -8.030 -11.947 1.00 91.88 89 VAL A CA 1
ATOM 697 C C . VAL A 1 89 ? 11.730 -6.660 -12.132 1.00 91.88 89 VAL A C 1
ATOM 699 O O . VAL A 1 89 ? 12.924 -6.612 -12.412 1.00 91.88 89 VAL A O 1
ATOM 702 N N . CYS A 1 90 ? 10.973 -5.582 -11.903 1.00 88.81 90 CYS A N 1
ATOM 703 C CA . CYS A 1 90 ? 11.480 -4.212 -11.855 1.00 88.81 90 CYS A CA 1
ATOM 704 C C . CYS A 1 90 ? 12.377 -3.980 -10.627 1.00 88.81 90 CYS A C 1
ATOM 706 O O . CYS A 1 90 ? 13.326 -3.203 -10.672 1.00 88.81 90 CYS A O 1
ATOM 708 N N . LEU A 1 91 ? 12.127 -4.696 -9.529 1.00 85.44 91 LEU A N 1
ATOM 709 C CA . LEU A 1 91 ? 12.791 -4.470 -8.252 1.00 85.44 91 LEU A CA 1
ATOM 710 C C . LEU A 1 91 ? 13.539 -5.729 -7.794 1.00 85.44 91 LEU A C 1
ATOM 712 O O . LEU A 1 91 ? 13.068 -6.493 -6.955 1.00 85.44 91 LEU A O 1
ATOM 716 N N . LYS A 1 92 ? 14.718 -5.958 -8.386 1.00 84.38 92 LYS A N 1
ATOM 717 C CA . LYS A 1 92 ? 15.626 -7.057 -8.019 1.00 84.38 92 LYS A CA 1
ATOM 718 C C . LYS A 1 92 ? 16.871 -6.513 -7.331 1.00 84.38 92 LYS A C 1
ATOM 720 O O . LYS A 1 92 ? 17.343 -5.430 -7.663 1.00 84.38 92 LYS A O 1
ATOM 725 N N . LYS A 1 93 ? 17.438 -7.318 -6.430 1.00 76.19 93 LYS A N 1
ATOM 726 C CA . LYS A 1 93 ? 18.670 -6.999 -5.695 1.00 76.19 93 LYS A CA 1
ATOM 727 C C . LYS A 1 93 ? 19.838 -6.622 -6.613 1.00 76.19 93 LYS A C 1
ATOM 729 O O . LYS A 1 93 ? 20.556 -5.679 -6.319 1.00 76.19 93 LYS A O 1
ATOM 734 N N . ASP A 1 94 ? 19.971 -7.334 -7.729 1.00 78.88 94 ASP A N 1
ATOM 735 C CA . ASP A 1 94 ? 21.059 -7.149 -8.694 1.00 78.88 94 ASP A CA 1
ATOM 736 C C . ASP A 1 94 ? 20.615 -6.310 -9.907 1.00 78.88 94 ASP A C 1
ATOM 738 O O . ASP A 1 94 ? 21.189 -6.421 -10.989 1.00 78.88 94 ASP A O 1
ATOM 742 N N . ASN A 1 95 ? 19.541 -5.518 -9.773 1.00 74.06 95 ASN A N 1
ATOM 743 C CA . ASN A 1 95 ? 19.093 -4.674 -10.870 1.00 74.06 95 ASN A CA 1
ATOM 744 C C . ASN A 1 95 ? 19.988 -3.434 -10.987 1.00 74.06 95 ASN A C 1
ATOM 746 O O . ASN A 1 95 ? 19.866 -2.489 -10.211 1.00 74.06 95 ASN A O 1
ATOM 750 N N . GLU A 1 96 ? 20.880 -3.435 -11.975 1.00 79.44 96 GLU A N 1
ATOM 751 C CA . GLU A 1 96 ? 21.721 -2.276 -12.299 1.00 79.44 96 GLU A CA 1
ATOM 752 C C . GLU A 1 96 ? 20.934 -1.167 -13.016 1.00 79.44 96 GLU A C 1
ATOM 754 O O . GLU A 1 96 ? 21.404 -0.032 -13.133 1.00 79.44 96 GLU A O 1
ATOM 759 N N . ASN A 1 97 ? 19.726 -1.474 -13.497 1.00 86.50 97 ASN A N 1
ATOM 760 C CA . ASN A 1 97 ? 18.893 -0.521 -14.199 1.00 86.50 97 ASN A CA 1
ATOM 761 C C . ASN A 1 97 ? 18.146 0.389 -13.214 1.00 86.50 97 ASN A C 1
ATOM 763 O O . ASN A 1 97 ? 17.163 0.001 -12.579 1.00 86.50 97 ASN A O 1
ATOM 767 N N . PHE A 1 98 ? 18.603 1.640 -13.129 1.00 83.00 98 PHE A N 1
ATOM 768 C CA . PHE A 1 98 ? 17.991 2.661 -12.283 1.00 83.00 98 PHE A CA 1
ATOM 769 C C . PHE A 1 98 ? 16.501 2.876 -12.586 1.00 83.00 98 PHE A C 1
ATOM 771 O O . PHE A 1 98 ? 15.714 3.040 -11.656 1.00 83.00 98 PHE A O 1
ATOM 778 N N . MET A 1 99 ? 16.091 2.847 -13.858 1.00 83.62 99 MET A N 1
ATOM 779 C CA . MET A 1 99 ? 14.692 3.089 -14.225 1.00 83.62 99 MET A CA 1
ATOM 780 C C . MET A 1 99 ? 13.789 1.963 -13.729 1.00 83.62 99 MET A C 1
ATOM 782 O O . MET A 1 99 ? 12.757 2.236 -13.118 1.00 83.62 99 MET A O 1
ATOM 786 N N . ASP A 1 100 ? 14.209 0.709 -13.894 1.00 88.81 100 ASP A N 1
ATOM 787 C CA . ASP A 1 100 ? 13.483 -0.438 -13.348 1.00 88.81 100 ASP A CA 1
ATOM 788 C C . ASP A 1 100 ? 13.338 -0.340 -11.829 1.00 88.81 100 ASP A C 1
ATOM 790 O O . ASP A 1 100 ? 12.238 -0.511 -11.301 1.00 88.81 100 ASP A O 1
ATOM 794 N N . MET A 1 101 ? 14.428 -0.006 -11.128 1.00 84.75 101 MET A N 1
ATOM 795 C CA . MET A 1 101 ? 14.400 0.185 -9.679 1.00 84.75 101 MET A CA 1
ATOM 796 C C . MET A 1 101 ? 13.356 1.240 -9.293 1.00 84.75 101 MET A C 1
ATOM 798 O O . MET A 1 101 ? 12.552 1.024 -8.388 1.00 84.75 101 MET A O 1
ATOM 802 N N . MET A 1 102 ? 13.311 2.366 -9.999 1.00 80.75 102 MET A N 1
ATOM 803 C CA . MET A 1 102 ? 12.349 3.428 -9.715 1.00 80.75 102 MET A CA 1
ATOM 804 C C . MET A 1 102 ? 10.903 3.013 -10.004 1.00 80.75 102 MET A C 1
ATOM 806 O O . MET A 1 102 ? 10.029 3.260 -9.169 1.00 80.75 102 MET A O 1
ATOM 810 N N . ALA A 1 103 ? 10.641 2.317 -11.113 1.00 84.75 103 ALA A N 1
ATOM 811 C CA . ALA A 1 103 ? 9.321 1.741 -11.386 1.00 84.75 103 ALA A CA 1
ATOM 812 C C . ALA A 1 103 ? 8.898 0.738 -10.309 1.00 84.75 103 ALA A C 1
ATOM 814 O O . ALA A 1 103 ? 7.753 0.753 -9.855 1.00 84.75 103 ALA A O 1
ATOM 815 N N . GLY A 1 104 ? 9.826 -0.104 -9.859 1.00 86.94 104 GLY A N 1
ATOM 816 C CA . GLY A 1 104 ? 9.593 -1.040 -8.771 1.00 86.94 104 GLY A CA 1
ATOM 817 C C . GLY A 1 104 ? 9.230 -0.338 -7.461 1.00 86.94 104 GLY A C 1
ATOM 818 O O . GLY A 1 104 ? 8.265 -0.734 -6.803 1.00 86.94 104 GLY A O 1
ATOM 819 N N . LEU A 1 105 ? 9.951 0.729 -7.098 1.00 82.31 105 LEU A N 1
ATOM 820 C CA . LEU A 1 105 ? 9.664 1.532 -5.904 1.00 82.31 105 LEU A CA 1
ATOM 821 C C . LEU A 1 105 ? 8.272 2.171 -5.969 1.00 82.31 105 LEU A C 1
ATOM 823 O O . LEU A 1 105 ? 7.513 2.074 -5.001 1.00 82.31 105 LEU A O 1
ATOM 827 N N . ILE A 1 106 ? 7.912 2.770 -7.109 1.00 82.19 106 ILE A N 1
ATOM 828 C CA . ILE A 1 106 ? 6.577 3.347 -7.334 1.00 82.19 106 ILE A CA 1
ATOM 829 C C . ILE A 1 106 ? 5.507 2.256 -7.206 1.00 82.19 106 ILE A C 1
ATOM 831 O O . ILE A 1 106 ? 4.546 2.420 -6.454 1.00 82.19 106 ILE A O 1
ATOM 835 N N . ASN A 1 107 ? 5.702 1.114 -7.872 1.00 87.50 107 ASN A N 1
ATOM 836 C CA . ASN A 1 107 ? 4.781 -0.018 -7.819 1.00 87.50 107 ASN A CA 1
ATOM 837 C C . ASN A 1 107 ? 4.564 -0.507 -6.378 1.00 87.50 107 ASN A C 1
ATOM 839 O O . ASN A 1 107 ? 3.429 -0.655 -5.934 1.00 87.50 107 ASN A O 1
ATOM 843 N N . TYR A 1 108 ? 5.631 -0.725 -5.609 1.00 87.50 108 TYR A N 1
ATOM 844 C CA . TYR A 1 108 ? 5.511 -1.208 -4.228 1.00 87.50 108 TYR A CA 1
ATOM 845 C C . TYR A 1 108 ? 4.860 -0.195 -3.313 1.00 87.50 108 TYR A C 1
ATOM 847 O O . TYR A 1 108 ? 4.097 -0.563 -2.421 1.00 87.50 108 TYR A O 1
ATOM 855 N N . SER A 1 109 ? 5.117 1.081 -3.538 1.00 83.06 109 SER A N 1
ATOM 856 C CA . SER A 1 109 ? 4.539 2.100 -2.691 1.00 83.06 109 SER A CA 1
ATOM 857 C C . SER A 1 109 ? 3.045 2.324 -2.981 1.00 83.06 109 SER A C 1
ATOM 859 O O . SER A 1 109 ? 2.252 2.501 -2.047 1.00 83.06 109 SER A O 1
ATOM 861 N N . LEU A 1 110 ? 2.612 2.141 -4.235 1.00 86.56 110 LEU A N 1
ATOM 862 C CA . LEU A 1 110 ? 1.193 2.017 -4.583 1.00 86.56 110 LEU A CA 1
ATOM 863 C C . LEU A 1 110 ? 0.548 0.785 -3.938 1.00 86.56 110 LEU A C 1
ATOM 865 O O . LEU A 1 110 ? -0.551 0.901 -3.391 1.00 86.56 110 LEU A O 1
ATOM 869 N N . LYS A 1 111 ? 1.238 -0.366 -3.912 1.00 91.81 111 LYS A N 1
ATOM 870 C CA . LYS A 1 111 ? 0.767 -1.566 -3.196 1.00 91.81 111 LYS A CA 1
ATOM 871 C C . LYS A 1 111 ? 0.529 -1.293 -1.714 1.00 91.81 111 LYS A C 1
ATOM 873 O O . LYS A 1 111 ? -0.555 -1.584 -1.209 1.00 91.81 111 LYS A O 1
ATOM 878 N N . VAL A 1 112 ? 1.509 -0.697 -1.031 1.00 88.44 112 VAL A N 1
ATOM 879 C CA . VAL A 1 112 ? 1.397 -0.322 0.389 1.00 88.44 112 VAL A CA 1
ATOM 880 C C . VAL A 1 112 ? 0.223 0.624 0.610 1.00 88.44 112 VAL A C 1
ATOM 882 O O . VAL A 1 112 ? -0.568 0.420 1.525 1.00 88.44 112 VAL A O 1
ATOM 885 N N . THR A 1 113 ? 0.067 1.619 -0.257 1.00 87.12 113 THR A N 1
ATOM 886 C CA . THR A 1 113 ? -1.018 2.604 -0.171 1.00 87.12 113 THR A CA 1
ATOM 887 C C . THR A 1 113 ? -2.381 1.944 -0.333 1.00 87.12 113 THR A C 1
ATOM 889 O O . THR A 1 113 ? -3.249 2.108 0.522 1.00 87.12 113 THR A O 1
ATOM 892 N N . TYR A 1 114 ? -2.572 1.119 -1.361 1.00 93.00 114 TYR A N 1
ATOM 893 C CA . TYR A 1 114 ? -3.819 0.376 -1.526 1.00 93.00 114 TYR A CA 1
ATOM 894 C C . TYR A 1 114 ? -4.116 -0.518 -0.319 1.00 93.00 114 TYR A C 1
ATOM 896 O O . TYR A 1 114 ? -5.220 -0.479 0.222 1.00 93.00 114 TYR A O 1
ATOM 904 N N . LEU A 1 115 ? -3.134 -1.296 0.140 1.00 93.38 115 LEU A N 1
ATOM 905 C CA . LEU A 1 115 ? -3.300 -2.183 1.291 1.00 93.38 115 LEU A CA 1
ATOM 906 C C . LEU A 1 115 ? -3.617 -1.414 2.577 1.00 93.38 115 LEU A C 1
ATOM 908 O O . LEU A 1 115 ? -4.338 -1.917 3.434 1.00 93.38 115 LEU A O 1
ATOM 912 N N . ALA A 1 116 ? -3.110 -0.193 2.719 1.00 90.69 116 ALA A N 1
ATOM 913 C CA . ALA A 1 116 ? -3.371 0.608 3.897 1.00 90.69 116 ALA A CA 1
ATOM 914 C C . ALA A 1 116 ? -4.743 1.287 3.863 1.00 90.69 116 ALA A C 1
ATOM 916 O O . ALA A 1 116 ? -5.445 1.247 4.869 1.00 90.69 116 ALA A O 1
ATOM 917 N N . TYR A 1 117 ? -5.152 1.871 2.734 1.00 91.75 117 TYR A N 1
ATOM 918 C CA . TYR A 1 117 ? -6.371 2.688 2.652 1.00 91.75 117 TYR A CA 1
ATOM 919 C C . TYR A 1 117 ? -7.596 1.953 2.100 1.00 91.75 117 TYR A C 1
ATOM 921 O O . TYR A 1 117 ? -8.722 2.270 2.475 1.00 91.75 117 TYR A O 1
ATOM 929 N N . CYS A 1 118 ? -7.389 0.978 1.219 1.00 95.50 118 CYS A N 1
ATOM 930 C CA . CYS A 1 118 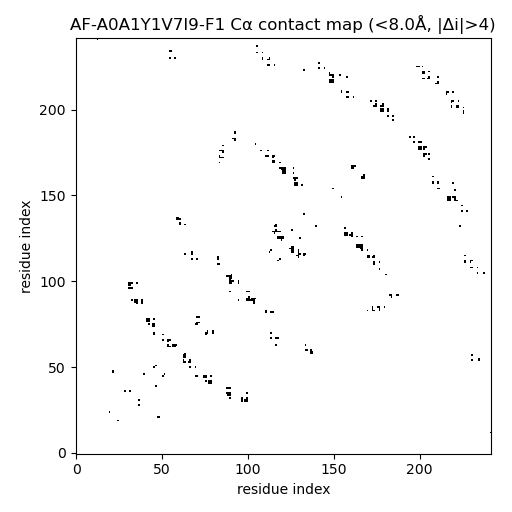? -8.447 0.372 0.407 1.00 95.50 118 CYS A CA 1
ATOM 931 C C . CYS A 1 118 ? -8.656 -1.118 0.683 1.00 95.50 118 CYS A C 1
ATOM 933 O O . CYS A 1 118 ? -9.565 -1.727 0.117 1.00 95.50 118 CYS A O 1
ATOM 935 N N . ALA A 1 119 ? -7.827 -1.724 1.536 1.00 95.62 119 ALA A N 1
ATOM 936 C CA . ALA A 1 119 ? -7.924 -3.136 1.861 1.00 95.62 119 ALA A CA 1
ATOM 937 C C . ALA A 1 119 ? -9.313 -3.502 2.389 1.00 95.62 119 ALA A C 1
ATOM 939 O O . ALA A 1 119 ? -9.835 -2.895 3.329 1.00 95.62 119 ALA A O 1
ATOM 940 N N . LYS A 1 120 ? -9.887 -4.551 1.797 1.00 96.62 120 LYS A N 1
ATOM 941 C CA . LYS A 1 120 ? -11.168 -5.122 2.204 1.00 96.62 120 LYS A CA 1
ATOM 942 C C . LYS A 1 120 ? -10.976 -6.434 2.952 1.00 96.62 120 LYS A C 1
ATOM 944 O O . LYS A 1 120 ? -10.071 -7.216 2.652 1.00 96.62 120 LYS A O 1
ATOM 949 N N . GLY A 1 121 ? -11.846 -6.661 3.928 1.00 95.31 121 GLY A N 1
ATOM 950 C CA . GLY A 1 121 ? -11.959 -7.910 4.658 1.00 95.31 121 GLY A CA 1
ATOM 951 C C . GLY A 1 121 ? -12.703 -8.985 3.866 1.00 95.31 121 GLY A C 1
ATOM 952 O O . GLY A 1 121 ? -13.200 -8.753 2.762 1.00 95.31 121 GLY A O 1
ATOM 953 N N . SER A 1 122 ? -12.840 -10.170 4.464 1.00 94.44 122 SER A N 1
ATOM 954 C CA . SER A 1 122 ? -13.566 -11.297 3.853 1.00 94.44 122 SER A CA 1
ATOM 955 C C . SER A 1 122 ? -15.055 -11.019 3.594 1.00 94.44 122 SER A C 1
ATOM 957 O O . SER A 1 122 ? -15.687 -11.732 2.822 1.00 94.44 122 SER A O 1
ATOM 959 N N . ASP A 1 123 ? -15.626 -10.001 4.239 1.00 94.81 123 ASP A N 1
ATOM 960 C CA . ASP A 1 123 ? -17.012 -9.552 4.078 1.00 94.81 123 ASP A CA 1
ATOM 961 C C . ASP A 1 123 ? -17.183 -8.478 2.988 1.00 94.81 123 ASP A C 1
ATOM 963 O O . ASP A 1 123 ? -18.280 -7.949 2.805 1.00 94.81 123 ASP A O 1
ATOM 967 N N . GLY A 1 124 ? -16.104 -8.135 2.274 1.00 95.00 124 GLY A N 1
ATOM 968 C CA . GLY A 1 124 ? -16.092 -7.112 1.229 1.00 95.00 124 GLY A CA 1
ATOM 969 C C . GLY A 1 124 ? -16.135 -5.673 1.753 1.00 95.00 124 GLY A C 1
ATOM 970 O O . GLY A 1 124 ? -16.197 -4.742 0.947 1.00 95.00 124 GLY A O 1
ATOM 971 N N . LYS A 1 125 ? -16.096 -5.461 3.075 1.00 96.75 125 LYS A N 1
ATOM 972 C CA . LYS A 1 125 ? -16.022 -4.126 3.685 1.00 96.75 125 LYS A CA 1
ATOM 973 C C . LYS A 1 125 ? -14.574 -3.713 3.897 1.00 96.75 125 LYS A C 1
ATOM 975 O O . LYS A 1 125 ? -13.700 -4.569 3.987 1.00 96.75 125 LYS A O 1
ATOM 980 N N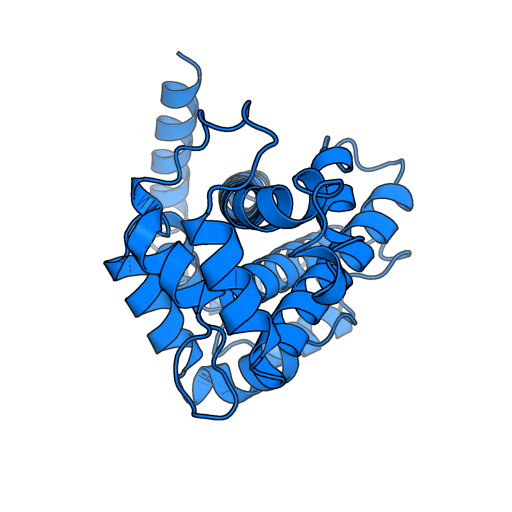 . LEU A 1 126 ? -14.326 -2.407 4.003 1.00 96.44 126 LEU A N 1
ATOM 981 C CA . LEU A 1 126 ? -13.008 -1.892 4.375 1.00 96.44 126 LEU A CA 1
ATOM 982 C C . LEU A 1 126 ? -12.558 -2.484 5.712 1.00 96.44 126 LEU A C 1
ATOM 984 O O . LEU A 1 126 ? -13.344 -2.616 6.653 1.00 96.44 126 LEU A O 1
ATOM 988 N N . CYS A 1 127 ? -11.281 -2.835 5.784 1.00 96.75 127 CYS A N 1
ATOM 989 C CA . CYS A 1 127 ? -10.670 -3.309 7.011 1.00 96.75 127 CYS A CA 1
ATOM 990 C C . CYS A 1 127 ? -10.742 -2.230 8.101 1.00 96.75 127 CYS A C 1
ATOM 992 O O . CYS A 1 127 ? -10.568 -1.054 7.779 1.00 96.75 127 CYS A O 1
ATOM 994 N N . PRO A 1 128 ? -10.944 -2.592 9.387 1.00 95.94 128 PRO A N 1
ATOM 995 C CA . PRO A 1 128 ? -11.067 -1.603 10.460 1.00 95.94 128 PRO A CA 1
ATOM 996 C C . PRO A 1 128 ? -9.884 -0.629 10.512 1.00 95.94 128 PRO A C 1
ATOM 998 O O . PRO A 1 128 ? -10.088 0.572 10.650 1.00 95.94 128 PRO A O 1
ATOM 1001 N N . TYR A 1 129 ? -8.659 -1.125 10.310 1.00 91.62 129 TYR A N 1
ATOM 1002 C CA . TYR A 1 129 ? -7.455 -0.300 10.182 1.00 91.62 129 TYR A CA 1
ATOM 1003 C C . TYR A 1 129 ? -7.528 0.705 9.020 1.00 91.62 129 TYR A C 1
ATOM 1005 O O . TYR A 1 129 ? -7.300 1.897 9.221 1.00 91.62 129 TYR A O 1
ATOM 1013 N N . SER A 1 130 ? -7.899 0.248 7.823 1.00 93.31 130 SER A N 1
ATOM 1014 C CA . SER A 1 130 ? -8.027 1.097 6.632 1.00 93.31 130 SER A CA 1
ATOM 1015 C C . SER A 1 130 ? -9.115 2.154 6.778 1.00 93.31 130 SER A C 1
ATOM 1017 O O . SER A 1 130 ? -8.917 3.316 6.415 1.00 93.31 130 SER A O 1
ATOM 1019 N N . GLN A 1 131 ? -10.246 1.768 7.371 1.00 95.06 131 GLN A N 1
ATOM 1020 C CA . GLN A 1 131 ? -11.335 2.679 7.700 1.00 95.06 131 GLN A CA 1
ATOM 1021 C C . GLN A 1 131 ? -10.866 3.744 8.698 1.00 95.06 131 GLN A C 1
ATOM 1023 O O . GLN A 1 131 ? -11.035 4.934 8.445 1.00 95.06 131 GLN A O 1
ATOM 1028 N N . TYR A 1 132 ? -10.214 3.326 9.788 1.00 91.94 132 TYR A N 1
ATOM 1029 C CA . TYR A 1 132 ? -9.707 4.234 10.815 1.00 91.94 132 TYR A CA 1
ATOM 1030 C C . TYR A 1 132 ? -8.729 5.258 10.241 1.00 91.94 132 TYR A C 1
ATOM 1032 O O . TYR A 1 132 ? -8.891 6.449 10.497 1.00 91.94 132 TYR A O 1
ATOM 1040 N N . ILE A 1 133 ? -7.753 4.821 9.439 1.00 87.38 133 ILE A N 1
ATOM 1041 C CA . ILE A 1 133 ? -6.805 5.736 8.798 1.00 87.38 133 ILE A CA 1
ATOM 1042 C C . ILE A 1 133 ? -7.537 6.729 7.896 1.00 87.38 133 ILE A C 1
ATOM 1044 O O . ILE A 1 133 ? -7.259 7.924 7.952 1.00 87.38 133 ILE A O 1
ATOM 1048 N N . THR A 1 134 ? -8.461 6.247 7.064 1.00 89.00 134 THR A N 1
ATOM 1049 C CA . THR A 1 134 ? -9.195 7.091 6.111 1.00 89.00 134 THR A CA 1
ATOM 1050 C C . THR A 1 134 ? -10.021 8.156 6.829 1.00 89.00 134 THR A C 1
ATOM 1052 O O . THR A 1 134 ? -10.017 9.322 6.429 1.00 89.00 134 THR A O 1
ATOM 1055 N N . ASP A 1 135 ? -10.689 7.778 7.918 1.00 90.31 135 ASP A N 1
ATOM 1056 C CA . ASP A 1 135 ? -11.532 8.681 8.703 1.00 90.31 135 ASP A CA 1
ATOM 1057 C C . ASP A 1 135 ? -10.708 9.677 9.534 1.00 90.31 135 ASP A C 1
ATOM 1059 O O . ASP A 1 135 ? -11.144 10.808 9.763 1.00 90.31 135 ASP A O 1
ATOM 1063 N N . ASN A 1 136 ? -9.494 9.289 9.937 1.00 86.44 136 ASN A N 1
ATOM 1064 C CA . ASN A 1 136 ? -8.616 10.075 10.806 1.00 86.44 136 ASN A CA 1
ATOM 1065 C C . ASN A 1 136 ? -7.415 10.701 10.082 1.00 86.44 136 ASN A C 1
ATOM 1067 O O . ASN A 1 136 ? -6.536 11.271 10.724 1.00 86.44 136 ASN A O 1
ATOM 1071 N N . ILE A 1 137 ? -7.374 10.678 8.748 1.00 83.00 137 ILE A N 1
ATOM 1072 C CA . ILE A 1 137 ? -6.238 11.193 7.963 1.00 83.00 137 ILE A CA 1
ATOM 1073 C C . ILE A 1 137 ? -5.874 12.651 8.314 1.00 83.00 137 ILE A C 1
ATOM 1075 O O . ILE A 1 137 ? -4.705 13.019 8.318 1.00 83.00 137 ILE A O 1
ATOM 1079 N N . LYS A 1 138 ? -6.867 13.476 8.680 1.00 80.44 138 LYS A N 1
ATOM 1080 C CA . LYS A 1 138 ? -6.675 14.888 9.067 1.00 80.44 138 LYS A CA 1
ATOM 1081 C C . LYS A 1 138 ? -6.159 15.075 10.497 1.00 80.44 138 LYS A C 1
ATOM 1083 O O . LYS A 1 138 ? -5.634 16.138 10.815 1.00 80.44 138 LYS A O 1
ATOM 1088 N N . THR A 1 139 ? -6.392 14.103 11.376 1.00 75.00 139 THR A N 1
ATOM 1089 C CA . THR A 1 139 ? -6.071 14.171 12.812 1.00 75.00 139 THR A CA 1
ATOM 1090 C C . THR A 1 139 ? -4.803 13.403 13.163 1.00 75.00 139 THR A C 1
ATOM 1092 O O . THR A 1 139 ? -4.198 13.678 14.206 1.00 75.00 139 THR A O 1
ATOM 1095 N N . ILE A 1 140 ? -4.377 12.492 12.284 1.00 68.25 140 ILE A N 1
ATOM 1096 C CA . ILE A 1 140 ? -3.075 11.828 12.312 1.00 68.25 140 ILE A CA 1
ATOM 1097 C C . ILE A 1 140 ? -2.026 12.857 11.868 1.00 68.25 140 ILE A C 1
ATOM 1099 O O . ILE A 1 140 ? -1.550 12.894 10.739 1.00 68.25 140 ILE A O 1
ATOM 1103 N N . ASP A 1 141 ? -1.738 13.783 12.779 1.00 59.19 141 ASP A N 1
ATOM 1104 C CA . ASP A 1 141 ? -0.726 14.814 12.604 1.00 59.19 141 ASP A CA 1
ATOM 1105 C C . ASP A 1 141 ? 0.657 14.155 12.594 1.00 59.19 141 ASP A C 1
ATOM 1107 O O . ASP A 1 141 ? 1.064 13.527 13.577 1.00 59.19 141 ASP A O 1
ATOM 1111 N N . SER A 1 142 ? 1.406 14.336 11.506 1.00 56.28 142 SER A N 1
ATOM 1112 C CA . SER A 1 142 ? 2.797 13.886 11.367 1.00 56.28 142 SER A CA 1
ATOM 1113 C C . SER A 1 142 ? 3.688 14.391 12.511 1.00 56.28 142 SER A C 1
ATOM 1115 O O . SER A 1 142 ? 4.725 13.794 12.796 1.00 56.28 142 SER A O 1
ATOM 1117 N N . ASN A 1 143 ? 3.281 15.473 13.188 1.00 49.84 143 ASN A N 1
ATOM 1118 C CA . ASN A 1 143 ? 3.998 16.077 14.309 1.00 49.84 143 ASN A CA 1
ATOM 1119 C C . ASN A 1 143 ? 3.666 15.457 15.679 1.00 49.84 143 ASN A C 1
ATOM 1121 O O . ASN A 1 143 ? 4.406 15.689 16.631 1.00 49.84 143 ASN A O 1
ATOM 1125 N N . LYS A 1 144 ? 2.628 14.613 15.805 1.00 53.38 144 LYS A N 1
ATOM 1126 C CA . LYS A 1 144 ? 2.383 13.797 17.020 1.00 53.38 144 LYS A CA 1
ATOM 1127 C C . LYS A 1 144 ? 3.309 12.571 17.119 1.00 53.38 144 LYS A C 1
ATOM 1129 O O . LYS A 1 144 ? 3.110 11.691 17.953 1.00 53.38 144 LYS A O 1
ATOM 1134 N N . SER A 1 145 ? 4.343 12.523 16.279 1.00 51.66 145 SER A N 1
ATOM 1135 C CA . SER A 1 145 ? 5.349 11.463 16.180 1.00 51.66 145 SER A CA 1
ATOM 1136 C C . SER A 1 145 ? 6.010 11.076 17.513 1.00 51.66 145 SER A C 1
ATOM 1138 O O . SER A 1 145 ? 6.450 9.933 17.637 1.00 51.66 145 SER A O 1
ATOM 1140 N N . ASP A 1 146 ? 6.037 11.952 18.518 1.00 55.38 146 ASP A N 1
ATOM 1141 C CA . ASP A 1 146 ? 6.831 11.734 19.735 1.00 55.38 146 ASP A CA 1
ATOM 1142 C C . ASP A 1 146 ? 6.179 10.820 20.785 1.00 55.38 146 ASP A C 1
ATOM 1144 O O . ASP A 1 146 ? 6.872 10.340 21.681 1.00 55.38 146 ASP A O 1
ATOM 1148 N N . THR A 1 147 ? 4.879 10.512 20.688 1.00 57.75 147 THR A N 1
ATOM 1149 C CA . THR A 1 147 ? 4.266 9.535 21.603 1.00 57.75 147 THR A CA 1
ATOM 1150 C C . THR A 1 147 ? 4.452 8.125 21.054 1.00 57.75 147 THR A C 1
ATOM 1152 O O . THR A 1 147 ? 3.903 7.770 20.010 1.00 57.75 147 THR A O 1
ATOM 1155 N N . THR A 1 148 ? 5.247 7.307 21.741 1.00 63.25 148 THR A N 1
ATOM 1156 C CA . THR A 1 148 ? 5.426 5.877 21.435 1.00 63.25 148 THR A CA 1
ATOM 1157 C C . THR A 1 148 ? 4.207 5.039 21.818 1.00 63.25 148 THR A C 1
ATOM 1159 O O . THR A 1 148 ? 4.102 3.891 21.397 1.00 63.25 148 THR A O 1
ATOM 1162 N N . GLU A 1 149 ? 3.282 5.605 22.596 1.00 69.12 149 GLU A N 1
ATOM 1163 C CA . GLU A 1 149 ? 2.108 4.907 23.099 1.00 69.12 149 GLU A CA 1
ATOM 1164 C C . GLU A 1 149 ? 0.908 4.996 22.155 1.00 69.12 149 GLU A C 1
ATOM 1166 O O . GLU A 1 149 ? 0.521 6.073 21.704 1.00 69.12 149 GLU A O 1
ATOM 1171 N N . MET A 1 150 ? 0.305 3.832 21.917 1.00 73.06 150 MET A N 1
ATOM 1172 C CA . MET A 1 150 ? -0.932 3.671 21.168 1.00 73.06 150 MET A CA 1
ATOM 1173 C C . MET A 1 150 ? -2.127 4.059 22.034 1.00 73.06 150 MET A C 1
ATOM 1175 O O . MET A 1 150 ? -2.237 3.610 23.180 1.00 73.06 150 MET A O 1
ATOM 1179 N N . THR A 1 151 ? -3.052 4.829 21.478 1.00 83.12 151 THR A N 1
ATOM 1180 C CA . THR A 1 151 ? -4.321 5.144 22.137 1.00 83.12 151 THR A CA 1
ATOM 1181 C C . THR A 1 151 ? -5.190 3.888 22.292 1.00 83.12 151 THR A C 1
ATOM 1183 O O . THR A 1 151 ? -5.058 2.907 21.555 1.00 83.12 151 THR A O 1
ATOM 1186 N N . GLU A 1 152 ? -6.120 3.902 23.250 1.00 84.75 152 GLU A N 1
ATOM 1187 C CA . GLU A 1 152 ? -7.071 2.793 23.440 1.00 84.75 152 GLU A CA 1
ATOM 1188 C C . GLU A 1 152 ? -7.972 2.570 22.215 1.00 84.75 152 GLU A C 1
ATOM 1190 O O . GLU A 1 152 ? -8.368 1.441 21.923 1.00 84.75 152 GLU A O 1
ATOM 1195 N N . GLU A 1 153 ? -8.261 3.633 21.464 1.00 86.75 153 GLU A N 1
ATOM 1196 C CA . GLU A 1 153 ? -8.994 3.546 20.203 1.00 86.75 153 GLU A CA 1
ATOM 1197 C C . GLU A 1 153 ? -8.187 2.791 19.140 1.00 86.75 153 GLU A C 1
ATOM 1199 O O . GLU A 1 153 ? -8.685 1.827 18.561 1.00 86.75 153 GLU A O 1
ATOM 1204 N N . GLU A 1 154 ? -6.915 3.138 18.949 1.00 84.06 154 GLU A N 1
ATOM 1205 C CA . GLU A 1 154 ? -6.024 2.449 18.008 1.00 84.06 154 GLU A CA 1
ATOM 1206 C C . GLU A 1 154 ? -5.827 0.970 18.383 1.00 84.06 154 GLU A C 1
ATOM 1208 O O . GLU A 1 154 ? -5.916 0.097 17.515 1.00 84.06 154 GLU A O 1
ATOM 1213 N N . LYS A 1 155 ? -5.664 0.654 19.680 1.00 84.38 155 LYS A N 1
ATOM 1214 C CA . LYS A 1 155 ? -5.635 -0.738 20.179 1.00 84.38 155 LYS A CA 1
ATOM 1215 C C . LYS A 1 155 ? -6.909 -1.490 19.819 1.00 84.38 155 LYS A C 1
ATOM 1217 O O . LYS A 1 155 ? -6.851 -2.635 19.366 1.00 84.38 155 LYS A O 1
ATOM 1222 N N . LYS A 1 156 ? -8.071 -0.863 20.016 1.00 90.00 156 LYS A N 1
ATOM 1223 C CA . LYS A 1 156 ? -9.366 -1.456 19.674 1.00 90.00 156 LYS A CA 1
ATOM 1224 C C . LYS A 1 156 ? -9.464 -1.737 18.172 1.00 90.00 156 LYS A C 1
ATOM 1226 O O . LYS A 1 156 ? -9.826 -2.852 17.801 1.00 90.00 156 LYS A O 1
ATOM 1231 N N . ILE A 1 157 ? -9.091 -0.779 17.325 1.00 91.31 157 ILE A N 1
ATOM 1232 C CA . ILE A 1 157 ? -9.115 -0.923 15.861 1.00 91.31 157 ILE A CA 1
ATOM 1233 C C . ILE A 1 157 ? -8.195 -2.049 15.385 1.00 91.31 157 ILE A C 1
ATOM 1235 O O . ILE A 1 157 ? -8.580 -2.851 14.529 1.00 91.31 157 ILE A O 1
ATOM 1239 N N . LEU A 1 158 ? -6.992 -2.161 15.948 1.00 88.50 158 LEU A N 1
ATOM 1240 C CA . LEU A 1 158 ? -6.084 -3.253 15.603 1.00 88.50 158 LEU A CA 1
ATOM 1241 C C . LEU A 1 158 ? -6.613 -4.601 16.082 1.00 88.50 158 LEU A C 1
ATOM 1243 O O . LEU A 1 158 ? -6.597 -5.556 15.313 1.00 88.50 158 LEU A O 1
ATOM 1247 N N . ASN A 1 159 ? -7.166 -4.676 17.293 1.00 89.12 159 ASN A N 1
ATOM 1248 C CA . ASN A 1 159 ? -7.827 -5.885 17.782 1.00 89.12 159 ASN A CA 1
ATOM 1249 C C . ASN A 1 159 ? -8.992 -6.317 16.875 1.00 89.12 159 ASN A C 1
ATOM 1251 O O . ASN A 1 159 ? -9.195 -7.510 16.658 1.00 89.12 159 ASN A O 1
ATOM 1255 N N . GLU A 1 160 ? -9.769 -5.374 16.343 1.00 92.88 160 GLU A N 1
ATOM 1256 C CA . GLU A 1 160 ? -10.831 -5.660 15.372 1.00 92.88 160 GLU A CA 1
ATOM 1257 C C . GLU A 1 160 ? -10.264 -6.122 14.025 1.00 92.88 160 GLU A C 1
ATOM 1259 O O . GLU A 1 160 ? -10.744 -7.107 13.463 1.00 92.88 160 GLU A O 1
ATOM 1264 N N . THR A 1 161 ? -9.197 -5.480 13.549 1.00 92.00 161 THR A N 1
ATOM 1265 C CA . THR A 1 161 ? -8.483 -5.865 12.321 1.00 92.00 161 THR A CA 1
ATOM 1266 C C . THR A 1 161 ? -7.934 -7.289 12.423 1.00 92.00 161 THR A C 1
ATOM 1268 O O . THR A 1 161 ? -8.128 -8.093 11.516 1.00 92.00 161 THR A O 1
ATOM 1271 N N . CYS A 1 162 ? -7.350 -7.636 13.568 1.00 91.00 162 CYS A N 1
ATOM 1272 C CA . CYS A 1 162 ? -6.796 -8.951 13.880 1.00 91.00 162 CYS A CA 1
ATOM 1273 C C . CYS A 1 162 ? -7.824 -10.087 13.918 1.00 91.00 162 CYS A C 1
ATOM 1275 O O . CYS A 1 162 ? -7.458 -11.251 13.774 1.00 91.00 162 CYS A O 1
ATOM 1277 N N . LYS A 1 163 ? -9.112 -9.778 14.106 1.00 93.62 163 LYS A N 1
ATOM 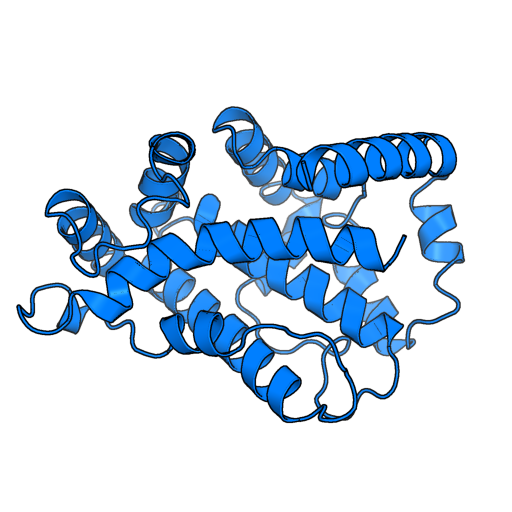1278 C CA . LYS A 1 163 ? -10.191 -10.778 14.062 1.00 93.62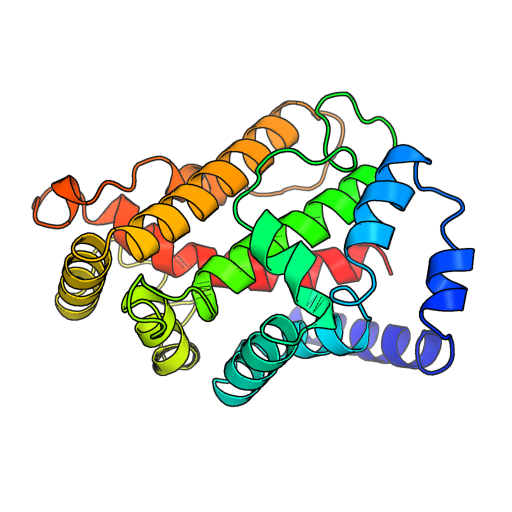 163 LYS A CA 1
ATOM 1279 C C . LYS A 1 163 ? -10.618 -11.123 12.635 1.00 93.62 163 LYS A C 1
ATOM 1281 O O . LYS A 1 163 ? -11.294 -12.130 12.441 1.00 93.62 163 LYS A O 1
ATOM 1286 N N . ASN A 1 164 ? -10.261 -10.302 11.647 1.00 95.06 164 ASN A N 1
ATOM 1287 C CA . ASN A 1 164 ? -10.583 -10.533 10.244 1.00 95.06 164 ASN A CA 1
ATOM 1288 C C . ASN A 1 164 ? -9.350 -11.078 9.511 1.00 95.06 164 ASN A C 1
ATOM 1290 O O . ASN A 1 164 ? -8.397 -10.343 9.264 1.00 95.06 164 ASN A O 1
ATOM 1294 N N . THR A 1 165 ? -9.391 -12.360 9.132 1.00 94.31 165 THR A N 1
ATOM 1295 C CA . THR A 1 165 ? -8.264 -13.067 8.499 1.00 94.31 165 THR A CA 1
ATOM 1296 C C . THR A 1 165 ? -7.748 -12.365 7.240 1.00 94.31 165 THR A C 1
ATOM 1298 O O . THR A 1 165 ? -6.544 -12.233 7.059 1.00 94.31 165 THR A O 1
ATOM 1301 N N . LYS A 1 166 ? -8.633 -11.826 6.393 1.00 95.56 166 LYS A N 1
ATOM 1302 C CA . LYS A 1 166 ? -8.190 -11.109 5.191 1.00 95.56 166 LYS A CA 1
ATOM 1303 C C . LYS A 1 166 ? -7.510 -9.783 5.538 1.00 95.56 166 LYS A C 1
ATOM 1305 O O . LYS A 1 166 ? -6.542 -9.397 4.894 1.00 95.56 166 LYS A O 1
ATOM 1310 N N . CYS A 1 167 ? -7.985 -9.091 6.571 1.00 94.88 167 CYS A N 1
ATOM 1311 C CA . CYS A 1 167 ? -7.382 -7.833 6.997 1.00 94.88 167 CYS A CA 1
ATOM 1312 C C . CYS A 1 167 ? -6.002 -8.010 7.631 1.00 94.88 167 CYS A C 1
ATOM 1314 O O . CYS A 1 167 ? -5.115 -7.204 7.357 1.00 94.88 167 CYS A O 1
ATOM 1316 N N . ILE A 1 168 ? -5.800 -9.060 8.432 1.00 91.69 168 ILE A N 1
ATOM 1317 C CA . ILE A 1 168 ? -4.465 -9.380 8.954 1.00 91.69 168 ILE A CA 1
ATOM 1318 C C . ILE A 1 168 ? -3.511 -9.782 7.820 1.00 91.69 168 ILE A C 1
ATOM 1320 O O . ILE A 1 168 ? -2.407 -9.252 7.777 1.00 91.69 168 ILE A O 1
ATOM 1324 N N . GLU A 1 169 ? -3.950 -10.584 6.841 1.00 92.44 169 GLU A N 1
ATOM 1325 C CA . GLU A 1 169 ? -3.144 -10.904 5.646 1.00 92.44 169 GLU A CA 1
ATOM 1326 C C . GLU A 1 169 ? -2.714 -9.642 4.881 1.00 92.44 169 GLU A C 1
ATOM 1328 O O . GLU A 1 169 ? -1.583 -9.546 4.402 1.00 92.44 169 GLU A O 1
ATOM 1333 N N . ASN A 1 170 ? -3.605 -8.652 4.764 1.00 92.31 170 ASN A N 1
ATOM 1334 C CA . ASN A 1 170 ? -3.291 -7.388 4.099 1.00 92.31 170 ASN A CA 1
ATOM 1335 C C . ASN A 1 170 ? -2.217 -6.602 4.875 1.00 92.31 170 ASN A C 1
ATOM 1337 O O . ASN A 1 170 ? -1.284 -6.089 4.261 1.00 92.31 170 ASN A O 1
ATOM 1341 N N . LEU A 1 171 ? -2.291 -6.558 6.212 1.00 89.06 171 LEU A N 1
ATOM 1342 C CA . LEU A 1 171 ? -1.253 -5.936 7.046 1.00 89.06 171 LEU A CA 1
ATOM 1343 C C . LEU A 1 171 ? 0.088 -6.676 6.969 1.00 89.06 171 LEU A C 1
ATOM 1345 O O . LEU A 1 171 ? 1.140 -6.046 6.853 1.00 89.06 171 LEU A O 1
ATOM 1349 N N . GLU A 1 172 ? 0.060 -8.007 6.991 1.00 89.12 172 GLU A N 1
ATOM 1350 C CA . GLU A 1 172 ? 1.251 -8.839 6.799 1.00 89.12 172 GLU A CA 1
ATOM 1351 C C . GLU A 1 172 ? 1.875 -8.608 5.420 1.00 89.12 172 GLU A C 1
ATOM 1353 O O . GLU A 1 172 ? 3.097 -8.543 5.296 1.00 89.12 172 GLU A O 1
ATOM 1358 N N . SER A 1 173 ? 1.052 -8.399 4.391 1.00 91.75 173 SER A N 1
ATOM 1359 C CA . SER A 1 173 ? 1.524 -8.069 3.044 1.00 91.75 173 SER A CA 1
ATOM 1360 C C . SER A 1 173 ? 2.263 -6.733 3.013 1.00 91.75 173 SER A C 1
ATOM 1362 O O . SER A 1 173 ? 3.327 -6.655 2.402 1.00 91.75 173 SER A O 1
ATOM 1364 N N . ILE A 1 174 ? 1.774 -5.706 3.724 1.00 88.38 174 ILE A N 1
ATOM 1365 C CA . ILE A 1 174 ? 2.513 -4.440 3.859 1.00 88.38 174 ILE A CA 1
ATOM 1366 C C . ILE A 1 174 ? 3.870 -4.693 4.522 1.00 88.38 174 ILE A C 1
ATOM 1368 O O . ILE A 1 174 ? 4.888 -4.230 4.015 1.00 88.38 174 ILE A O 1
ATOM 1372 N N . ASN A 1 175 ? 3.908 -5.468 5.611 1.00 84.19 175 ASN A N 1
ATOM 1373 C CA . ASN A 1 175 ? 5.162 -5.814 6.284 1.00 84.19 175 ASN A CA 1
ATOM 1374 C C . ASN A 1 175 ? 6.147 -6.518 5.338 1.00 84.19 175 ASN A C 1
ATOM 1376 O O . ASN A 1 175 ? 7.324 -6.166 5.289 1.00 84.19 175 ASN A O 1
ATOM 1380 N N . ASN A 1 176 ? 5.673 -7.477 4.545 1.00 88.00 176 ASN A N 1
ATOM 1381 C CA . ASN A 1 176 ? 6.530 -8.207 3.617 1.00 88.00 176 ASN A CA 1
ATOM 1382 C C . ASN A 1 176 ? 7.049 -7.308 2.480 1.00 88.00 176 ASN A C 1
ATOM 1384 O O . ASN A 1 176 ? 8.221 -7.401 2.124 1.00 88.00 176 ASN A O 1
ATOM 1388 N N . ILE A 1 177 ? 6.223 -6.392 1.960 1.00 87.38 177 ILE A N 1
ATOM 1389 C CA . ILE A 1 177 ? 6.654 -5.396 0.966 1.00 87.38 177 ILE A CA 1
ATOM 1390 C C . ILE A 1 177 ? 7.711 -4.459 1.566 1.00 87.38 177 ILE A C 1
ATOM 1392 O O . ILE A 1 177 ? 8.738 -4.203 0.942 1.00 87.38 177 ILE A O 1
ATOM 1396 N N . VAL A 1 178 ? 7.501 -3.983 2.794 1.00 82.69 178 VAL A N 1
ATOM 1397 C CA . VAL A 1 178 ? 8.449 -3.112 3.506 1.00 82.69 178 VAL A CA 1
ATOM 1398 C C . VAL A 1 178 ? 9.778 -3.820 3.777 1.00 82.69 178 VAL A C 1
ATOM 1400 O O . VAL A 1 178 ? 10.839 -3.227 3.583 1.00 82.69 178 VAL A O 1
ATOM 1403 N N . LYS A 1 179 ? 9.745 -5.101 4.161 1.00 83.38 179 LYS A N 1
ATOM 1404 C CA . LYS A 1 179 ? 10.951 -5.930 4.301 1.00 83.38 179 LYS A CA 1
ATOM 1405 C C . LYS A 1 179 ? 11.696 -6.067 2.981 1.00 83.38 179 LYS A C 1
ATOM 1407 O O . LYS A 1 179 ? 12.901 -5.837 2.965 1.00 83.38 179 LYS A O 1
ATOM 1412 N N . ALA A 1 180 ? 10.985 -6.346 1.887 1.00 84.00 180 ALA A N 1
ATOM 1413 C CA . ALA A 1 180 ? 11.595 -6.400 0.563 1.00 84.00 180 ALA A CA 1
ATOM 1414 C C . ALA A 1 180 ? 12.293 -5.069 0.230 1.00 84.00 180 ALA A C 1
ATOM 1416 O O . ALA A 1 180 ? 13.480 -5.073 -0.090 1.00 84.00 180 ALA A O 1
ATOM 1417 N N . LEU A 1 181 ? 11.608 -3.926 0.408 1.00 81.00 181 LEU A N 1
ATOM 1418 C CA . LEU A 1 181 ? 12.178 -2.578 0.220 1.00 81.00 181 LEU A CA 1
ATOM 1419 C C . LEU A 1 181 ? 13.466 -2.361 1.030 1.00 81.00 181 LEU A C 1
ATOM 1421 O O . LEU A 1 181 ? 14.450 -1.846 0.496 1.00 81.00 181 LEU A O 1
ATOM 1425 N N . ASN A 1 182 ? 13.491 -2.797 2.290 1.00 78.50 182 ASN A N 1
ATOM 1426 C CA . ASN A 1 182 ? 14.670 -2.699 3.151 1.00 78.50 182 ASN A CA 1
ATOM 1427 C C . ASN A 1 182 ? 15.841 -3.558 2.692 1.00 78.50 182 ASN A C 1
ATOM 1429 O O . ASN A 1 182 ? 16.981 -3.093 2.679 1.00 78.50 182 ASN A O 1
ATOM 1433 N N . GLU A 1 183 ? 15.579 -4.811 2.331 1.00 81.75 183 GLU A N 1
ATOM 1434 C CA . GLU A 1 183 ? 16.610 -5.726 1.843 1.00 81.75 183 GLU A CA 1
ATOM 1435 C C . GLU A 1 183 ? 17.296 -5.171 0.592 1.00 81.75 183 GLU A C 1
ATOM 1437 O O . GLU A 1 183 ? 18.507 -5.323 0.433 1.00 81.75 183 GLU A O 1
ATOM 1442 N N . MET A 1 184 ? 16.548 -4.455 -0.249 1.00 76.56 184 MET A N 1
ATOM 1443 C CA . MET A 1 184 ? 17.078 -3.818 -1.455 1.00 76.56 184 MET A CA 1
ATOM 1444 C C . MET A 1 184 ? 17.834 -2.529 -1.147 1.00 76.56 184 MET A C 1
ATOM 1446 O O . MET A 1 184 ? 18.906 -2.318 -1.707 1.00 76.56 184 MET A O 1
ATOM 1450 N N . SER A 1 185 ? 17.349 -1.711 -0.207 1.00 73.12 185 SER A N 1
ATOM 1451 C CA . SER A 1 185 ? 18.090 -0.528 0.250 1.00 73.12 185 SER A CA 1
ATOM 1452 C C . SER A 1 185 ? 19.448 -0.897 0.855 1.00 73.12 185 SER A C 1
ATOM 1454 O O . SER A 1 185 ? 20.416 -0.176 0.645 1.00 73.12 185 SER A O 1
ATOM 1456 N N . ASN A 1 186 ? 19.534 -2.014 1.583 1.00 72.31 186 ASN A N 1
ATOM 1457 C CA . ASN A 1 186 ? 20.781 -2.484 2.195 1.00 72.31 186 ASN A CA 1
ATOM 1458 C C . ASN A 1 186 ? 21.719 -3.188 1.202 1.00 72.31 186 ASN A C 1
ATOM 1460 O O . ASN A 1 186 ? 22.891 -3.386 1.502 1.00 72.31 186 ASN A O 1
ATOM 1464 N N . ALA A 1 187 ? 21.211 -3.627 0.050 1.00 71.56 187 ALA A N 1
ATOM 1465 C CA . ALA A 1 187 ? 22.023 -4.266 -0.980 1.00 71.56 187 ALA A CA 1
ATOM 1466 C C . ALA A 1 187 ? 22.754 -3.256 -1.875 1.00 71.56 187 ALA A C 1
ATOM 1468 O O . ALA A 1 187 ? 23.739 -3.616 -2.517 1.00 71.56 187 ALA A O 1
ATOM 1469 N N . ASN A 1 188 ? 22.269 -2.014 -1.925 1.00 64.38 188 ASN A N 1
ATOM 1470 C CA . ASN A 1 188 ? 22.692 -1.006 -2.886 1.0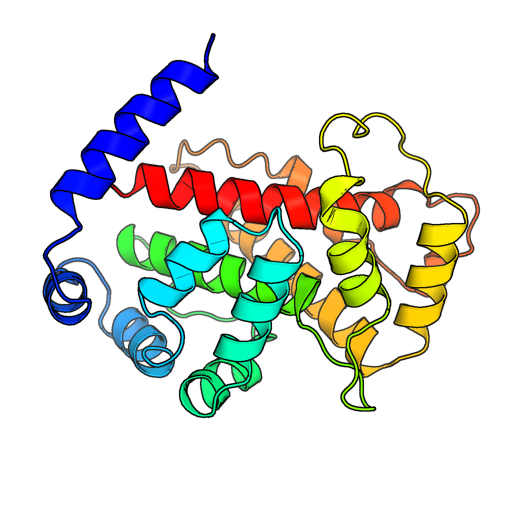0 64.38 188 ASN A CA 1
ATOM 1471 C C . ASN A 1 188 ? 23.473 0.127 -2.191 1.00 64.38 188 ASN A C 1
ATOM 1473 O O . ASN A 1 188 ? 23.030 1.272 -2.149 1.00 64.38 188 ASN A O 1
ATOM 1477 N N . ASP A 1 189 ? 24.673 -0.181 -1.680 1.00 60.31 189 ASP A N 1
ATOM 1478 C CA . ASP A 1 189 ? 25.580 0.784 -1.014 1.00 60.31 189 ASP A CA 1
ATOM 1479 C C . ASP A 1 189 ? 25.949 2.007 -1.891 1.00 60.31 189 ASP A C 1
ATOM 1481 O O . ASP A 1 189 ? 26.454 3.014 -1.395 1.00 60.31 189 ASP A O 1
ATOM 1485 N N . ASN A 1 190 ? 25.692 1.942 -3.203 1.00 55.19 190 ASN A N 1
ATOM 1486 C CA . ASN A 1 190 ? 26.005 2.997 -4.170 1.00 55.19 190 ASN A CA 1
ATOM 1487 C C . ASN A 1 190 ? 24.883 4.030 -4.366 1.00 55.19 190 ASN A C 1
ATOM 1489 O O . ASN A 1 190 ? 25.114 5.069 -4.992 1.00 55.19 190 ASN A O 1
ATOM 1493 N N . VAL A 1 191 ? 23.674 3.783 -3.854 1.00 54.31 191 VAL A N 1
ATOM 1494 C CA . VAL A 1 191 ? 22.558 4.723 -3.995 1.00 54.31 191 VAL A CA 1
ATOM 1495 C C . VAL A 1 191 ? 22.526 5.622 -2.760 1.00 54.31 191 VAL A C 1
ATOM 1497 O O . VAL A 1 191 ? 21.941 5.295 -1.735 1.00 54.31 191 VAL A O 1
ATOM 1500 N N . ASN A 1 192 ? 23.136 6.805 -2.875 1.00 47.00 192 ASN A N 1
ATOM 1501 C CA . ASN A 1 192 ? 23.166 7.868 -1.854 1.00 47.00 192 ASN A CA 1
ATOM 1502 C C . ASN A 1 192 ? 21.780 8.493 -1.554 1.00 47.00 192 ASN A C 1
ATOM 1504 O O . ASN A 1 192 ? 21.681 9.624 -1.074 1.00 47.00 192 ASN A O 1
ATOM 1508 N N . THR A 1 193 ? 20.684 7.794 -1.854 1.00 50.84 193 THR A N 1
ATOM 1509 C CA . THR A 1 193 ? 19.361 8.178 -1.379 1.00 50.84 193 THR A CA 1
ATOM 1510 C C . THR A 1 193 ? 19.295 7.811 0.091 1.00 50.84 193 THR A C 1
ATOM 1512 O O . THR A 1 193 ? 19.270 6.634 0.440 1.00 50.84 193 THR A O 1
ATOM 1515 N N . SER A 1 194 ? 19.264 8.818 0.962 1.00 45.28 194 SER A N 1
ATOM 1516 C CA . SER A 1 194 ? 19.008 8.663 2.393 1.00 45.28 194 SER A CA 1
ATOM 1517 C C . SER A 1 194 ? 17.556 8.228 2.630 1.00 45.28 194 SER A C 1
ATOM 1519 O O . SER A 1 194 ? 16.752 8.965 3.208 1.00 45.28 194 SER A O 1
ATOM 1521 N N . ILE A 1 195 ? 17.186 7.057 2.120 1.00 51.91 195 ILE A N 1
ATOM 1522 C CA . ILE A 1 195 ? 16.001 6.348 2.563 1.00 51.91 195 ILE A CA 1
ATOM 1523 C C . ILE A 1 195 ? 16.339 5.951 3.993 1.00 51.91 195 ILE A C 1
ATOM 1525 O O . ILE A 1 195 ? 17.221 5.133 4.232 1.00 51.91 195 ILE A O 1
ATOM 1529 N N . ASP A 1 196 ? 15.721 6.629 4.955 1.00 54.22 196 ASP A N 1
ATOM 1530 C CA . ASP A 1 196 ? 15.901 6.338 6.373 1.00 54.22 196 ASP A CA 1
ATOM 1531 C C . ASP A 1 196 ? 15.291 4.960 6.661 1.00 54.22 196 ASP A C 1
ATOM 1533 O O . ASP A 1 196 ? 14.125 4.846 7.035 1.00 54.22 196 ASP A O 1
ATOM 1537 N N . THR A 1 197 ? 16.065 3.899 6.419 1.00 50.78 197 THR A N 1
ATOM 1538 C CA . THR A 1 197 ? 15.685 2.487 6.596 1.00 50.78 197 THR A CA 1
ATOM 1539 C C . THR A 1 197 ? 15.255 2.185 8.030 1.00 50.78 197 THR A C 1
ATOM 1541 O O . THR A 1 197 ? 14.447 1.282 8.266 1.00 50.78 197 THR A O 1
ATOM 1544 N N . ASN A 1 198 ? 15.677 3.008 8.998 1.00 50.44 198 ASN A N 1
ATOM 1545 C CA . ASN A 1 198 ? 15.188 2.931 10.372 1.00 50.44 198 ASN A CA 1
ATOM 1546 C C . ASN A 1 198 ? 13.679 3.180 10.463 1.00 50.44 198 ASN A C 1
ATOM 1548 O O . ASN A 1 198 ? 13.042 2.618 11.347 1.00 50.44 198 ASN A O 1
ATOM 1552 N N . LYS A 1 199 ? 13.086 3.950 9.536 1.00 52.69 199 LYS A N 1
ATOM 1553 C CA . LYS A 1 199 ? 11.629 4.140 9.451 1.00 52.69 199 LYS A CA 1
ATOM 1554 C C . LYS A 1 199 ? 10.890 2.947 8.859 1.00 52.69 199 LYS A C 1
ATOM 1556 O O . LYS A 1 199 ? 9.687 2.862 9.045 1.00 52.69 199 LYS A O 1
ATOM 1561 N N . PHE A 1 200 ? 11.570 2.044 8.161 1.00 48.25 200 PHE A N 1
ATOM 1562 C CA . PHE A 1 200 ? 10.964 0.871 7.526 1.00 48.25 200 PHE A CA 1
ATOM 1563 C C . PHE A 1 200 ? 11.066 -0.383 8.420 1.00 48.25 200 PHE A C 1
ATOM 1565 O O . PHE A 1 200 ? 10.142 -1.189 8.457 1.00 48.25 200 PHE A O 1
ATOM 1572 N N . ASN A 1 201 ? 12.139 -0.528 9.217 1.00 50.34 201 ASN A N 1
ATOM 1573 C CA . ASN A 1 201 ? 12.304 -1.616 10.216 1.00 50.34 201 ASN A CA 1
ATOM 1574 C C . ASN A 1 201 ? 11.178 -1.679 11.266 1.00 50.34 201 ASN A C 1
ATOM 1576 O O . ASN A 1 201 ? 10.946 -2.676 11.934 1.00 50.34 201 ASN A O 1
ATOM 1580 N N . LEU A 1 202 ? 10.447 -0.589 11.350 1.00 53.03 202 LEU A N 1
ATOM 1581 C CA . LEU A 1 202 ? 9.258 -0.322 12.127 1.00 53.03 202 LEU A CA 1
ATOM 1582 C C . LEU A 1 202 ? 8.063 -1.278 11.858 1.00 53.03 202 LEU A C 1
ATOM 1584 O O . LEU A 1 202 ? 7.221 -1.451 12.737 1.00 53.03 202 LEU A O 1
ATOM 1588 N N . TYR A 1 203 ? 7.998 -1.952 10.700 1.00 52.91 203 TYR A N 1
ATOM 1589 C CA . TYR A 1 203 ? 6.909 -2.893 10.353 1.00 52.91 203 TYR A CA 1
ATOM 1590 C C . TYR A 1 203 ? 7.151 -4.342 10.784 1.00 52.91 203 TYR A C 1
ATOM 1592 O O . TYR A 1 203 ? 6.194 -5.117 10.879 1.00 52.91 203 TYR A O 1
ATOM 1600 N N . SER A 1 204 ? 8.407 -4.730 11.039 1.00 5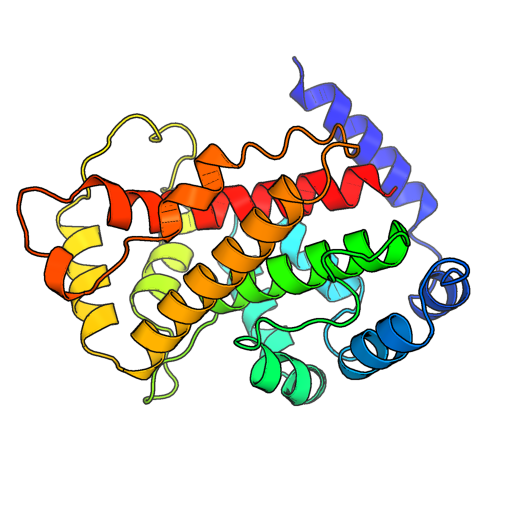4.75 204 SER A N 1
ATOM 1601 C CA . SER A 1 204 ? 8.806 -6.144 11.049 1.00 54.75 204 SER A CA 1
ATOM 1602 C C . SER A 1 204 ? 8.137 -6.989 12.129 1.00 54.75 204 SER A C 1
ATOM 1604 O O . SER A 1 204 ? 8.015 -8.204 11.937 1.00 54.75 204 SER A O 1
ATOM 1606 N N . ASP A 1 205 ? 7.649 -6.340 13.188 1.00 63.03 205 ASP A N 1
ATOM 1607 C CA . ASP A 1 205 ? 7.287 -6.968 14.459 1.00 63.03 205 ASP A CA 1
ATOM 1608 C C . ASP A 1 205 ? 5.782 -6.916 14.772 1.00 63.03 205 ASP A C 1
ATOM 1610 O O . ASP A 1 205 ? 5.358 -7.300 15.870 1.00 63.03 205 ASP A O 1
ATOM 1614 N N . PHE A 1 206 ? 4.947 -6.451 13.833 1.00 69.12 206 PHE A N 1
ATOM 1615 C CA . PHE A 1 206 ? 3.500 -6.495 14.030 1.00 69.12 206 PHE A CA 1
ATOM 1616 C C . PHE A 1 206 ? 3.021 -7.951 14.118 1.00 69.12 206 PHE A C 1
ATOM 1618 O O . PHE A 1 206 ? 3.155 -8.731 13.177 1.00 69.12 206 PHE A O 1
ATOM 1625 N N . LYS A 1 207 ? 2.437 -8.304 15.265 1.00 77.25 207 LYS A N 1
ATOM 1626 C CA . LYS A 1 207 ? 1.710 -9.556 15.487 1.00 77.25 207 LYS A CA 1
ATOM 1627 C C . LYS A 1 207 ? 0.448 -9.247 16.270 1.00 77.25 207 LYS A C 1
ATOM 1629 O O . LYS A 1 207 ? 0.502 -8.533 17.270 1.00 77.25 207 LYS A O 1
ATOM 1634 N N . CYS A 1 208 ? -0.669 -9.840 15.869 1.00 81.19 208 CYS A N 1
ATOM 1635 C CA . CYS A 1 208 ? -1.946 -9.648 16.553 1.00 81.19 208 CYS A CA 1
ATOM 1636 C C . CYS A 1 208 ? -1.935 -10.092 18.021 1.00 81.19 208 CYS A C 1
ATOM 1638 O O . CYS A 1 208 ? -2.617 -9.500 18.853 1.00 81.19 208 CYS A O 1
ATOM 1640 N N . GLU A 1 209 ? -1.095 -11.070 18.356 1.00 78.31 209 GLU A N 1
ATOM 1641 C CA . GLU A 1 209 ? -0.858 -11.528 19.730 1.00 78.31 209 GLU A CA 1
ATOM 1642 C C . GLU A 1 209 ? -0.295 -10.421 20.640 1.00 78.31 209 GLU A C 1
ATOM 1644 O O . GLU A 1 209 ? -0.507 -10.449 21.849 1.00 78.31 209 GLU A O 1
ATOM 1649 N N . ASN A 1 210 ? 0.367 -9.410 20.065 1.00 72.56 210 ASN A N 1
ATOM 1650 C CA . ASN A 1 210 ? 1.032 -8.341 20.808 1.00 72.56 210 ASN A CA 1
ATOM 1651 C C . ASN A 1 210 ? 0.140 -7.119 21.074 1.00 72.56 210 ASN A C 1
ATOM 1653 O O . ASN A 1 210 ? 0.543 -6.249 21.840 1.00 72.56 210 ASN A O 1
ATOM 1657 N N . VAL A 1 211 ? -1.059 -7.035 20.484 1.00 69.06 211 VAL A N 1
ATOM 1658 C CA . VAL A 1 211 ? -1.916 -5.831 20.565 1.00 69.06 211 VAL A CA 1
ATOM 1659 C C . VAL A 1 211 ? -2.415 -5.559 21.993 1.00 69.06 211 VAL A C 1
ATOM 1661 O O . VAL A 1 211 ? -2.623 -4.405 22.360 1.00 69.06 211 VAL A O 1
ATOM 1664 N N . ASN A 1 212 ? -2.564 -6.603 22.819 1.00 65.19 212 ASN A N 1
ATOM 1665 C CA . ASN A 1 212 ? -3.024 -6.489 24.212 1.00 65.19 212 ASN A CA 1
ATOM 1666 C C . ASN A 1 212 ? -1.891 -6.548 25.250 1.00 65.19 212 ASN A C 1
ATOM 1668 O O . ASN A 1 212 ? -2.153 -6.432 26.447 1.00 65.19 212 ASN A O 1
ATOM 1672 N N . SER A 1 213 ? -0.644 -6.742 24.817 1.00 64.12 213 SER A N 1
ATOM 1673 C CA . SER A 1 213 ? 0.506 -6.819 25.718 1.00 64.12 213 SER A CA 1
ATOM 1674 C C . SER A 1 213 ? 0.934 -5.410 26.130 1.00 64.12 213 SER A C 1
ATOM 1676 O O . SER A 1 213 ? 1.154 -4.557 25.270 1.00 64.12 213 SER A O 1
ATOM 1678 N N . SER A 1 214 ? 1.080 -5.158 27.438 1.00 54.94 214 SER A N 1
ATOM 1679 C CA . SER A 1 214 ? 1.484 -3.843 27.976 1.00 54.94 214 SER A CA 1
ATOM 1680 C C . SER A 1 214 ? 2.838 -3.357 27.459 1.00 54.94 214 SER A C 1
ATOM 1682 O O . SER A 1 214 ? 3.103 -2.160 27.486 1.00 54.94 214 SER A O 1
ATOM 1684 N N . ASP A 1 215 ? 3.671 -4.278 26.973 1.00 55.22 215 ASP A N 1
ATOM 1685 C CA . ASP A 1 215 ? 5.082 -4.025 26.686 1.00 55.22 215 ASP A CA 1
ATOM 1686 C C . ASP A 1 215 ? 5.361 -3.587 25.238 1.00 55.22 215 ASP A C 1
ATOM 1688 O O . ASP A 1 215 ? 6.469 -3.155 24.943 1.00 55.22 215 ASP A O 1
ATOM 1692 N N . ASN A 1 216 ? 4.378 -3.643 24.328 1.00 50.84 216 ASN A N 1
ATOM 1693 C CA . ASN A 1 216 ? 4.621 -3.490 22.883 1.00 50.84 216 ASN A CA 1
ATOM 1694 C C . ASN A 1 216 ? 3.809 -2.377 22.207 1.00 50.84 216 ASN A C 1
ATOM 1696 O O . ASN A 1 216 ? 3.370 -2.505 21.064 1.00 50.84 216 ASN A O 1
ATOM 1700 N N . SER A 1 217 ? 3.673 -1.228 22.872 1.00 50.56 217 SER A N 1
ATOM 1701 C CA . SER A 1 217 ? 3.097 -0.031 22.246 1.00 50.56 217 SER A CA 1
ATOM 1702 C C . SER A 1 217 ? 3.887 0.467 21.024 1.00 50.56 217 SER A C 1
ATOM 1704 O O . SER A 1 217 ? 3.327 1.185 20.197 1.00 50.56 217 SER A O 1
ATOM 1706 N N . SER A 1 218 ? 5.150 0.053 20.847 1.00 54.16 218 SER A N 1
ATOM 1707 C CA . SER A 1 218 ? 6.006 0.608 19.796 1.00 54.16 218 SER A CA 1
ATOM 1708 C C . SER A 1 218 ? 5.662 0.110 18.388 1.00 54.16 218 SER A C 1
ATOM 1710 O O . SER A 1 218 ? 5.569 0.945 17.499 1.00 54.16 218 SER A O 1
ATOM 1712 N N . SER A 1 219 ? 5.414 -1.185 18.147 1.00 55.56 219 SER A N 1
ATOM 1713 C CA . SER A 1 219 ? 5.304 -1.736 16.777 1.00 55.56 219 SER A CA 1
ATOM 1714 C C . SER A 1 219 ? 3.977 -1.406 16.084 1.00 55.56 219 SER A C 1
ATOM 1716 O O . SER A 1 219 ? 3.925 -1.128 14.887 1.00 55.56 219 SER A O 1
ATOM 1718 N N . ALA A 1 220 ? 2.893 -1.361 16.848 1.00 53.94 220 ALA A N 1
ATOM 1719 C CA . ALA A 1 220 ? 1.551 -1.085 16.352 1.00 53.94 220 ALA A CA 1
ATOM 1720 C C . ALA A 1 220 ? 1.293 0.416 16.086 1.00 53.94 220 ALA A C 1
ATOM 1722 O O . ALA A 1 220 ? 0.799 0.783 15.020 1.00 53.94 220 ALA A O 1
ATOM 1723 N N . THR A 1 221 ? 1.719 1.301 16.996 1.00 56.16 221 THR A N 1
ATOM 1724 C CA . THR A 1 221 ? 1.716 2.771 16.799 1.00 56.16 221 THR A CA 1
ATOM 1725 C C . THR A 1 221 ? 2.536 3.176 15.574 1.00 56.16 221 THR A C 1
ATOM 1727 O O . THR A 1 221 ? 2.248 4.131 14.854 1.00 56.16 221 THR A O 1
ATOM 1730 N N . THR A 1 222 ? 3.585 2.412 15.329 1.00 61.69 222 THR A N 1
ATOM 1731 C CA . THR A 1 222 ? 4.516 2.600 14.236 1.00 61.69 222 THR A CA 1
ATOM 1732 C C . THR A 1 222 ? 3.923 2.233 12.872 1.00 61.69 222 THR A C 1
ATOM 1734 O O . THR A 1 222 ? 4.172 2.939 11.891 1.00 61.69 222 THR A O 1
ATOM 1737 N N . LEU A 1 223 ? 3.079 1.196 12.822 1.00 62.78 223 LEU A N 1
ATOM 1738 C CA . LEU A 1 223 ? 2.300 0.827 11.641 1.00 62.78 223 LEU A CA 1
ATOM 1739 C C . LEU A 1 223 ? 1.501 2.038 11.131 1.00 62.78 223 LEU A C 1
ATOM 1741 O O . LEU A 1 223 ? 1.623 2.432 9.973 1.00 62.78 223 LEU A O 1
ATOM 1745 N N . LEU A 1 224 ? 0.749 2.690 12.026 1.00 60.09 224 LEU A N 1
ATOM 1746 C CA . LEU A 1 224 ? -0.029 3.896 11.718 1.00 60.09 224 LEU A CA 1
ATOM 1747 C C . LEU A 1 224 ? 0.844 5.037 11.189 1.00 60.09 224 LEU A C 1
ATOM 1749 O O . LEU A 1 224 ? 0.504 5.624 10.171 1.00 60.09 224 LEU A O 1
ATOM 1753 N N . LYS A 1 225 ? 1.984 5.331 11.819 1.00 63.19 225 LYS A N 1
ATOM 1754 C CA . LYS A 1 225 ? 2.840 6.476 11.448 1.00 63.19 225 LYS A CA 1
ATOM 1755 C C . LYS A 1 225 ? 3.529 6.318 10.089 1.00 63.19 225 LYS A C 1
ATOM 1757 O O . LYS A 1 225 ? 3.691 7.287 9.347 1.00 63.19 225 LYS A O 1
ATOM 1762 N N . PHE A 1 226 ? 3.944 5.107 9.743 1.00 62.41 226 PHE A N 1
ATOM 1763 C CA . PHE A 1 226 ? 4.680 4.853 8.506 1.00 62.41 226 PHE A CA 1
ATOM 1764 C C . PHE A 1 226 ? 3.803 4.868 7.258 1.00 62.41 226 PHE A C 1
ATOM 1766 O O . PHE A 1 226 ? 4.281 5.317 6.224 1.00 62.41 226 PHE A O 1
ATOM 1773 N N . THR A 1 227 ? 2.544 4.421 7.333 1.00 60.53 227 THR A N 1
ATOM 1774 C CA . THR A 1 227 ? 1.616 4.468 6.191 1.00 60.53 227 THR A CA 1
ATOM 1775 C C . THR A 1 227 ? 1.586 5.876 5.590 1.00 60.53 227 THR A C 1
ATOM 1777 O O . THR A 1 227 ? 1.727 6.055 4.384 1.00 60.53 227 THR A O 1
ATOM 1780 N N . PHE A 1 228 ? 1.547 6.890 6.455 1.00 59.28 228 PHE A N 1
ATOM 1781 C CA . PHE A 1 228 ? 1.603 8.299 6.071 1.00 59.28 228 PHE A CA 1
ATOM 1782 C C . PHE A 1 228 ? 2.986 8.723 5.563 1.00 59.28 228 PHE A C 1
ATOM 1784 O O . PHE A 1 228 ? 3.085 9.483 4.600 1.00 59.28 228 PHE A O 1
ATOM 1791 N N . SER A 1 229 ? 4.066 8.218 6.172 1.00 59.62 229 SER A N 1
ATOM 1792 C CA . SER A 1 229 ? 5.434 8.494 5.714 1.00 59.62 229 SER A CA 1
ATOM 1793 C C . SER A 1 229 ? 5.734 7.873 4.345 1.00 59.62 229 SER A C 1
ATOM 1795 O O . SER A 1 229 ? 6.480 8.476 3.580 1.00 59.62 229 SER A O 1
ATOM 1797 N N . CYS A 1 230 ? 5.175 6.705 4.019 1.00 56.72 230 CYS A N 1
ATOM 1798 C CA . CYS A 1 230 ? 5.320 6.056 2.715 1.00 56.72 230 CYS A CA 1
ATOM 1799 C C . CYS A 1 230 ? 4.617 6.846 1.618 1.00 56.72 230 CYS A C 1
ATOM 1801 O O . CYS A 1 230 ? 5.221 7.108 0.584 1.00 56.72 230 CYS A O 1
ATOM 1803 N N . VAL A 1 231 ? 3.392 7.311 1.874 1.00 57.03 231 VAL A N 1
ATOM 1804 C CA . VAL A 1 231 ? 2.685 8.210 0.951 1.00 57.03 231 VAL A CA 1
ATOM 1805 C C . VAL A 1 231 ? 3.480 9.498 0.733 1.00 57.03 231 VAL A C 1
ATOM 1807 O O . VAL A 1 231 ? 3.685 9.916 -0.404 1.00 57.03 231 VAL A O 1
ATOM 1810 N N . ALA A 1 232 ? 4.022 10.092 1.799 1.00 55.03 232 ALA A N 1
ATOM 1811 C CA . ALA A 1 232 ? 4.869 11.279 1.687 1.00 55.03 232 ALA A CA 1
ATOM 1812 C C . ALA A 1 232 ? 6.182 11.016 0.919 1.00 55.03 232 ALA A C 1
ATOM 1814 O O . ALA A 1 232 ? 6.654 11.892 0.193 1.00 55.03 232 ALA A O 1
ATOM 1815 N N . LEU A 1 233 ? 6.765 9.819 1.048 1.00 55.56 233 LEU A N 1
ATOM 1816 C CA . LEU A 1 233 ? 7.955 9.398 0.303 1.00 55.56 233 LEU A CA 1
ATOM 1817 C C . LEU A 1 233 ? 7.652 9.103 -1.172 1.00 55.56 233 LEU A C 1
ATOM 1819 O O . LEU A 1 233 ? 8.491 9.430 -2.007 1.00 55.56 233 LEU A O 1
ATOM 1823 N N . MET A 1 234 ? 6.479 8.564 -1.527 1.00 54.47 234 MET A N 1
ATOM 1824 C CA . MET A 1 234 ? 6.047 8.457 -2.934 1.00 54.47 234 MET A CA 1
ATOM 1825 C C . MET A 1 234 ? 5.961 9.812 -3.592 1.00 54.47 234 MET A C 1
ATOM 1827 O O . MET A 1 234 ? 6.507 10.011 -4.670 1.00 54.47 234 MET A O 1
ATOM 1831 N N . ILE A 1 235 ? 5.300 10.743 -2.904 1.00 51.03 235 ILE A N 1
ATOM 1832 C CA . ILE A 1 235 ? 5.162 12.122 -3.346 1.00 51.03 235 ILE A CA 1
ATOM 1833 C C . ILE A 1 235 ? 6.575 12.677 -3.562 1.00 51.03 235 ILE A C 1
ATOM 1835 O O . ILE A 1 235 ? 6.912 13.048 -4.675 1.00 51.03 235 ILE A O 1
ATOM 1839 N N . ALA A 1 236 ? 7.461 12.610 -2.564 1.00 48.62 236 ALA A N 1
ATOM 1840 C CA . ALA A 1 236 ? 8.822 13.139 -2.678 1.00 48.62 236 ALA A CA 1
ATOM 1841 C C . ALA A 1 236 ? 9.708 12.456 -3.745 1.00 48.62 236 ALA A C 1
ATOM 1843 O O . ALA A 1 236 ? 10.533 13.133 -4.356 1.00 48.62 236 ALA A O 1
ATOM 1844 N N . SER A 1 237 ? 9.572 11.145 -3.962 1.00 45.38 237 SER A N 1
ATOM 1845 C CA . SER A 1 237 ? 10.397 10.375 -4.910 1.00 45.38 237 SER A CA 1
ATOM 1846 C C . SER A 1 237 ? 9.931 10.512 -6.357 1.00 45.38 237 SER A C 1
ATOM 1848 O O . SER A 1 237 ? 10.777 10.624 -7.242 1.00 45.38 237 SER A O 1
ATOM 1850 N N . ALA A 1 238 ? 8.621 10.623 -6.598 1.00 47.31 238 ALA A N 1
ATOM 1851 C CA . ALA A 1 238 ? 8.086 10.995 -7.905 1.00 47.31 238 ALA A CA 1
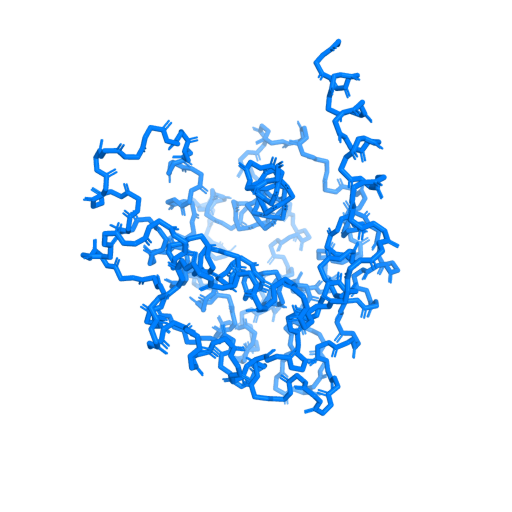ATOM 1852 C C . ALA A 1 238 ? 8.636 12.358 -8.376 1.00 47.31 238 ALA A C 1
ATOM 1854 O O . ALA A 1 238 ? 8.856 12.543 -9.566 1.00 47.31 238 ALA A O 1
ATOM 1855 N N . PHE A 1 239 ? 8.960 13.274 -7.451 1.00 44.75 239 PHE A N 1
ATOM 1856 C CA . PHE A 1 239 ? 9.597 14.564 -7.763 1.00 44.75 239 PHE A CA 1
ATOM 1857 C C . PHE A 1 239 ? 11.114 14.520 -7.971 1.00 44.75 239 PHE A C 1
ATOM 1859 O O . PHE A 1 239 ? 11.663 15.520 -8.414 1.00 44.75 239 PHE A O 1
ATOM 1866 N N . MET A 1 240 ? 11.812 13.429 -7.632 1.00 40.88 240 MET A N 1
ATOM 1867 C CA . MET A 1 240 ? 13.249 13.305 -7.938 1.00 40.88 240 MET A CA 1
ATOM 1868 C C . MET A 1 240 ? 13.513 12.704 -9.324 1.00 40.88 240 MET A C 1
ATOM 1870 O O . MET A 1 240 ? 14.640 12.780 -9.807 1.00 40.88 240 MET A O 1
ATOM 1874 N N . LEU A 1 241 ? 12.498 12.095 -9.944 1.00 38.19 241 LEU A N 1
ATOM 1875 C CA . LEU A 1 241 ? 12.568 11.540 -11.300 1.00 38.19 241 LEU A CA 1
ATOM 1876 C C . LEU A 1 241 ? 12.148 12.527 -12.394 1.00 38.19 241 LEU A C 1
ATOM 1878 O O . LEU A 1 241 ? 12.277 12.201 -13.573 1.00 38.19 241 LEU A O 1
ATOM 1882 N N . LEU A 1 242 ? 11.636 13.695 -11.999 1.00 40.56 242 LEU A N 1
ATOM 1883 C CA . LEU A 1 242 ? 11.170 14.783 -12.862 1.00 40.56 242 LEU A CA 1
ATOM 1884 C C . LEU A 1 242 ? 12.087 16.000 -12.709 1.00 40.56 242 LEU A C 1
ATOM 1886 O O . LEU A 1 242 ? 12.249 16.731 -13.710 1.00 40.56 242 LEU A O 1
#

pLDDT: mean 73.04, std 20.0, range [24.05, 96.75]

Mean predicted aligned error: 9.95 Å